Protein AF-A0A2E9Z7P7-F1 (afdb_monomer_lite)

Sequence (186 aa):
MNCFELPNISFCLIDYRQIVLKAEKQIIEDLHQYDLLHSLNMRKMDTKKALYHHIIHEICESVMNVNTNNKIIIYNNFSNIAMDLFKYSSRVQVINFINTLTRNVKSILPVKIYDNDEDYDIFVDRCKGSTAELRTRSNLINEFLKKQQSKRFDFENAKKFATKFELTYLSEQYFNNIKVKNLVFL

Radius of gyration: 16.9 Å; chains: 1; bounding box: 42×32×45 Å

Foldseek 3Di:
DAFDQQPPAQETEDELLVLLQVLQVQLCVVCVVVVCQQVPDCVDLLSVLSSLQSSLVSVLCVLLVDPGLGAYEYEDDDPDRDGPSCVRDPPVVVVVSVVVSVVLCLQQALHHYDYDHDHPVRLSVQSVPDPVSSVVSSVSVVVSVVVCVPRDHDNVSNVVVCVSSVNVVPDPVSRVSSNVSNPSDD

Structure (mmCIF, N/CA/C/O backbone):
data_AF-A0A2E9Z7P7-F1
#
_entry.id   AF-A0A2E9Z7P7-F1
#
loop_
_atom_site.group_PDB
_atom_site.id
_atom_site.type_symbol
_atom_site.label_atom_id
_atom_site.label_alt_id
_atom_site.label_comp_id
_atom_site.label_asym_id
_atom_site.label_entity_id
_atom_site.label_seq_id
_atom_site.pdbx_PDB_ins_code
_atom_site.Cartn_x
_atom_site.Cartn_y
_atom_site.Cartn_z
_atom_site.occupancy
_atom_site.B_iso_or_equiv
_atom_site.auth_seq_id
_atom_site.auth_comp_id
_atom_site.auth_asym_id
_atom_site.auth_atom_id
_atom_site.pdbx_PDB_model_num
ATOM 1 N N . MET A 1 1 ? -10.193 -9.790 0.275 1.00 67.69 1 MET A N 1
ATOM 2 C CA . MET A 1 1 ? -9.249 -9.232 1.267 1.00 67.69 1 MET A CA 1
ATOM 3 C C . MET A 1 1 ? -9.990 -9.149 2.589 1.00 67.69 1 MET A C 1
ATOM 5 O O . MET A 1 1 ? -11.118 -8.672 2.576 1.00 67.69 1 MET A O 1
ATOM 9 N N . ASN A 1 2 ? -9.413 -9.640 3.686 1.00 77.50 2 ASN A N 1
ATOM 10 C CA . ASN A 1 2 ? -10.036 -9.514 5.006 1.00 77.50 2 ASN A CA 1
ATOM 11 C C . ASN A 1 2 ? -9.662 -8.156 5.608 1.00 77.50 2 ASN A C 1
ATOM 13 O O . ASN A 1 2 ? -8.532 -7.703 5.437 1.00 77.50 2 ASN A O 1
ATOM 17 N N . CYS A 1 3 ? -10.597 -7.517 6.306 1.00 88.19 3 CYS A N 1
ATOM 18 C CA . CYS A 1 3 ? -10.303 -6.356 7.134 1.00 88.19 3 CYS A CA 1
ATOM 19 C C . CYS A 1 3 ? -10.839 -6.564 8.544 1.00 88.19 3 CYS A C 1
ATOM 21 O O . CYS A 1 3 ? -11.782 -7.326 8.759 1.00 88.19 3 CYS A O 1
ATOM 23 N N . PHE A 1 4 ? -10.223 -5.887 9.504 1.00 91.00 4 PHE A N 1
ATOM 24 C CA . PHE A 1 4 ? -10.720 -5.844 10.868 1.00 91.00 4 PHE A CA 1
ATOM 25 C C . PHE A 1 4 ? -11.699 -4.681 11.004 1.00 91.00 4 PHE A C 1
ATOM 27 O O . PHE A 1 4 ? -11.307 -3.519 10.874 1.00 91.00 4 PHE A O 1
ATOM 34 N N . GLU A 1 5 ? -12.970 -4.990 11.248 1.00 89.00 5 GLU A N 1
ATOM 35 C CA . GLU A 1 5 ? -13.969 -3.973 11.560 1.00 89.00 5 GLU A CA 1
ATOM 36 C C . GLU A 1 5 ? -13.828 -3.545 13.018 1.00 89.00 5 GLU A C 1
ATOM 38 O O . GLU A 1 5 ? -13.855 -4.384 13.921 1.00 89.00 5 GLU A O 1
ATOM 43 N N . LEU A 1 6 ? -13.669 -2.242 13.259 1.00 81.38 6 LEU A N 1
ATOM 44 C CA . LEU A 1 6 ? -13.647 -1.732 14.625 1.00 81.38 6 LEU A CA 1
ATOM 45 C C . LEU A 1 6 ? -15.087 -1.658 15.140 1.00 81.38 6 LEU A C 1
ATOM 47 O O . LEU A 1 6 ? -15.910 -0.949 14.555 1.00 81.38 6 LEU A O 1
ATOM 51 N N . PRO A 1 7 ? -15.419 -2.345 16.245 1.00 67.94 7 PRO A N 1
ATOM 52 C CA . PRO A 1 7 ? -16.763 -2.281 16.798 1.00 67.94 7 PRO A CA 1
ATOM 53 C C . PRO A 1 7 ? -17.132 -0.843 17.188 1.00 67.94 7 PRO A C 1
ATOM 55 O O . PRO A 1 7 ? -16.317 -0.114 17.754 1.00 67.94 7 PRO A O 1
ATOM 58 N N . ASN A 1 8 ? -18.380 -0.446 16.919 1.00 65.31 8 ASN A N 1
ATOM 59 C CA . ASN A 1 8 ? -18.981 0.852 17.280 1.00 65.31 8 ASN A CA 1
ATOM 60 C C . ASN A 1 8 ? -18.392 2.096 16.602 1.00 65.31 8 ASN A C 1
ATOM 62 O O . ASN A 1 8 ? -18.831 3.212 16.881 1.00 65.31 8 ASN A O 1
ATOM 66 N N . ILE A 1 9 ? -17.393 1.934 15.737 1.00 67.81 9 ILE A N 1
ATOM 67 C CA . ILE A 1 9 ? -16.697 3.039 15.089 1.00 67.81 9 ILE A CA 1
ATOM 68 C C . ILE A 1 9 ? -16.469 2.577 13.663 1.00 67.81 9 ILE A C 1
ATOM 70 O O . ILE A 1 9 ? -15.615 1.732 13.448 1.00 67.81 9 ILE A O 1
ATOM 74 N N . SER A 1 10 ? -17.292 3.073 12.733 1.00 83.50 10 SER A N 1
ATOM 75 C CA . SER A 1 10 ? -17.472 2.605 11.349 1.00 83.50 10 SER A CA 1
ATOM 76 C C . SER A 1 10 ? -16.193 2.628 10.496 1.00 83.50 10 SER A C 1
ATOM 78 O O . SER A 1 10 ? -16.108 3.358 9.507 1.00 83.50 10 SER A O 1
ATOM 80 N N . PHE A 1 11 ? -15.190 1.835 10.876 1.00 89.00 11 PHE A N 1
ATOM 81 C CA . PHE A 1 11 ? -13.870 1.690 10.275 1.00 89.00 11 PHE A CA 1
ATOM 82 C C . PHE A 1 11 ? -13.593 0.222 9.954 1.00 89.00 11 PHE A C 1
ATOM 84 O O . PHE A 1 11 ? -13.916 -0.674 10.729 1.00 89.00 11 PHE A O 1
ATOM 91 N N . CYS A 1 12 ? -12.926 0.001 8.830 1.00 92.19 12 CYS A N 1
ATOM 92 C CA . CYS A 1 12 ? -12.427 -1.290 8.375 1.00 92.19 12 CYS A CA 1
ATOM 93 C C . CYS A 1 12 ? -10.921 -1.143 8.131 1.00 92.19 12 CYS A C 1
ATOM 95 O O . CYS A 1 12 ? -10.498 -0.379 7.257 1.00 92.19 12 CYS A O 1
ATOM 97 N N . LEU A 1 13 ? -10.107 -1.827 8.942 1.00 94.38 13 LEU A N 1
ATOM 98 C CA . LEU A 1 13 ? -8.648 -1.779 8.857 1.00 94.38 13 LEU A CA 1
ATOM 99 C C . LEU A 1 13 ? -8.101 -2.897 7.980 1.00 94.38 13 LEU A C 1
ATOM 101 O O . LEU A 1 13 ? -8.260 -4.076 8.303 1.00 94.38 13 LEU A O 1
ATOM 105 N N . ILE A 1 14 ? -7.380 -2.519 6.931 1.00 95.44 14 ILE A N 1
ATOM 106 C CA . ILE A 1 14 ? -6.640 -3.442 6.070 1.00 95.44 14 ILE A CA 1
ATOM 107 C C . ILE A 1 14 ? -5.164 -3.410 6.470 1.00 95.44 14 ILE A C 1
ATOM 109 O O . ILE A 1 14 ? -4.566 -2.336 6.516 1.00 95.44 14 ILE A O 1
ATOM 113 N N . ASP A 1 15 ? -4.571 -4.572 6.736 1.00 95.25 15 ASP A N 1
ATOM 114 C CA . ASP A 1 15 ? -3.136 -4.693 7.003 1.00 95.25 15 ASP A CA 1
ATOM 115 C C . ASP A 1 15 ? -2.326 -4.455 5.722 1.00 95.25 15 ASP A C 1
ATOM 117 O O . ASP A 1 15 ? -2.396 -5.228 4.761 1.00 95.25 15 ASP A O 1
ATOM 121 N N . TYR A 1 16 ? -1.529 -3.388 5.697 1.00 95.38 16 TYR A N 1
ATOM 122 C CA . TYR A 1 16 ? -0.737 -3.043 4.523 1.00 95.38 16 TYR A CA 1
ATOM 123 C C . TYR A 1 16 ? 0.381 -4.050 4.230 1.00 95.38 16 TYR A C 1
ATOM 125 O O . TYR A 1 16 ? 0.771 -4.204 3.071 1.00 95.38 16 TYR A O 1
ATOM 133 N N . ARG A 1 17 ? 0.860 -4.796 5.236 1.00 94.50 17 ARG A N 1
ATOM 134 C CA . ARG A 1 17 ? 1.860 -5.856 5.027 1.00 94.50 17 ARG A CA 1
ATOM 135 C C . ARG A 1 17 ? 1.321 -6.912 4.071 1.00 94.50 17 ARG A C 1
ATOM 137 O O . ARG A 1 17 ? 2.026 -7.313 3.154 1.00 94.50 17 ARG A O 1
ATOM 144 N N . GLN A 1 18 ? 0.054 -7.299 4.231 1.00 94.06 18 GLN A N 1
ATOM 145 C CA . GLN A 1 18 ? -0.601 -8.284 3.366 1.00 94.06 18 GLN A CA 1
ATOM 146 C C . GLN A 1 18 ? -0.699 -7.800 1.917 1.00 94.06 18 GLN A C 1
ATOM 148 O O . GLN A 1 18 ? -0.482 -8.579 0.992 1.00 94.06 18 GLN A O 1
ATOM 153 N N . ILE A 1 19 ? -0.966 -6.506 1.712 1.00 95.50 19 ILE A N 1
ATOM 154 C CA . ILE A 1 19 ? -0.989 -5.887 0.378 1.00 95.50 19 ILE A CA 1
ATOM 155 C C . ILE A 1 19 ? 0.393 -5.994 -0.277 1.00 95.50 19 ILE A C 1
ATOM 157 O O . ILE A 1 19 ? 0.513 -6.456 -1.411 1.00 95.50 19 ILE A O 1
ATOM 161 N N . VAL A 1 20 ? 1.445 -5.602 0.445 1.00 95.44 20 VAL A N 1
ATOM 162 C CA . VAL A 1 20 ? 2.818 -5.619 -0.077 1.00 95.44 20 VAL A CA 1
ATOM 163 C C . VAL A 1 20 ? 3.302 -7.043 -0.351 1.00 95.44 20 VAL A C 1
ATOM 165 O O . VAL A 1 20 ? 3.877 -7.284 -1.407 1.00 95.44 20 VAL A O 1
ATOM 168 N N . LEU A 1 21 ? 3.036 -7.996 0.546 1.00 94.88 21 LEU A N 1
ATOM 169 C CA . LEU A 1 21 ? 3.412 -9.405 0.365 1.00 94.88 21 LEU A CA 1
ATOM 170 C C . LEU A 1 21 ? 2.650 -10.073 -0.786 1.00 94.88 21 LEU A C 1
ATOM 172 O O . LEU A 1 21 ? 3.184 -10.955 -1.458 1.00 94.88 21 LEU A O 1
ATOM 176 N N . LYS A 1 22 ? 1.406 -9.656 -1.044 1.00 94.81 22 LYS A N 1
ATOM 177 C CA . LYS A 1 22 ? 0.650 -10.132 -2.204 1.00 94.81 22 LYS A CA 1
ATOM 178 C C . LYS A 1 22 ? 1.239 -9.594 -3.511 1.00 94.81 22 LYS A C 1
ATOM 180 O O . LYS A 1 22 ? 1.449 -10.377 -4.433 1.00 94.81 22 LYS A O 1
ATOM 185 N N . ALA A 1 23 ? 1.562 -8.300 -3.556 1.00 96.12 23 ALA A N 1
ATOM 186 C CA . ALA A 1 23 ? 2.215 -7.672 -4.705 1.00 96.12 23 ALA A CA 1
ATOM 187 C C . ALA A 1 23 ? 3.616 -8.250 -4.970 1.00 96.12 23 ALA A C 1
ATOM 189 O O . ALA A 1 23 ? 4.030 -8.389 -6.118 1.00 96.12 23 ALA A O 1
ATOM 190 N N . GLU A 1 24 ? 4.353 -8.596 -3.911 1.00 95.62 24 GLU A N 1
ATOM 191 C CA . GLU A 1 24 ? 5.737 -9.068 -3.986 1.00 95.62 24 GLU A CA 1
ATOM 192 C C . GLU A 1 24 ? 5.921 -10.269 -4.916 1.00 95.62 24 GLU A C 1
ATOM 194 O O . GLU A 1 24 ? 6.895 -10.305 -5.665 1.00 95.62 24 GLU A O 1
ATOM 199 N N . LYS A 1 25 ? 4.991 -11.228 -4.903 1.00 93.44 25 LYS A N 1
ATOM 200 C CA . LYS A 1 25 ? 5.096 -12.429 -5.744 1.00 93.44 25 LYS A CA 1
ATOM 201 C C . LYS A 1 25 ? 5.175 -12.066 -7.228 1.00 93.44 25 LYS A C 1
ATOM 203 O O . LYS A 1 25 ? 6.108 -12.476 -7.909 1.00 93.44 25 LYS A O 1
ATOM 208 N N . GLN A 1 26 ? 4.258 -11.212 -7.680 1.00 95.56 26 GLN A N 1
ATOM 209 C CA . GLN A 1 26 ? 4.205 -10.730 -9.063 1.00 95.56 26 GLN A CA 1
ATOM 210 C C . GLN A 1 26 ? 5.404 -9.834 -9.399 1.00 95.56 26 GLN A C 1
ATOM 212 O O . GLN A 1 26 ? 5.957 -9.912 -10.490 1.00 95.56 26 GLN A O 1
ATOM 217 N N . ILE A 1 27 ? 5.869 -9.027 -8.438 1.00 96.25 27 ILE A N 1
ATOM 218 C CA . ILE A 1 27 ? 7.085 -8.219 -8.604 1.00 96.25 27 ILE A CA 1
ATOM 219 C C . ILE A 1 27 ? 8.301 -9.108 -8.869 1.00 96.25 27 ILE A C 1
ATOM 221 O O . ILE A 1 27 ? 9.087 -8.811 -9.763 1.00 96.25 27 ILE A O 1
ATOM 225 N N . ILE A 1 28 ? 8.496 -10.165 -8.079 1.00 96.12 28 ILE A N 1
ATOM 226 C CA . ILE A 1 28 ? 9.649 -11.059 -8.232 1.00 96.12 28 ILE A CA 1
ATOM 227 C C . ILE A 1 28 ? 9.588 -11.778 -9.582 1.00 96.12 28 ILE A C 1
ATOM 229 O O . ILE A 1 28 ? 10.609 -11.843 -10.265 1.00 96.12 28 ILE A O 1
ATOM 233 N N . GLU A 1 29 ? 8.410 -12.263 -9.978 1.00 94.81 29 GLU A N 1
ATOM 234 C CA . GLU A 1 29 ? 8.183 -12.912 -11.275 1.00 94.81 29 GLU A CA 1
ATOM 235 C C . GLU A 1 29 ? 8.526 -11.979 -12.446 1.00 94.81 29 GLU A C 1
ATOM 237 O O . GLU A 1 29 ? 9.352 -12.339 -13.288 1.00 94.81 29 GLU A O 1
ATOM 242 N N . ASP A 1 30 ? 8.003 -10.751 -12.454 1.00 94.62 30 ASP A N 1
ATOM 243 C CA . ASP A 1 30 ? 8.286 -9.769 -13.506 1.00 94.62 30 ASP A CA 1
ATOM 244 C C . ASP A 1 30 ? 9.768 -9.387 -13.544 1.00 94.62 30 ASP A C 1
ATOM 246 O O . ASP A 1 30 ? 10.407 -9.383 -14.597 1.00 94.62 30 ASP A O 1
ATOM 250 N N . LEU A 1 31 ? 10.359 -9.078 -12.387 1.00 95.38 31 LEU A N 1
ATOM 251 C CA . LEU A 1 31 ? 11.773 -8.714 -12.324 1.00 95.38 31 LEU A CA 1
ATOM 252 C C . LEU A 1 31 ? 12.670 -9.865 -12.780 1.00 95.38 31 LEU A C 1
ATOM 254 O O . LEU A 1 31 ? 13.729 -9.608 -13.348 1.00 95.38 31 LEU A O 1
ATOM 258 N N . HIS A 1 32 ? 12.273 -11.114 -12.544 1.00 95.31 32 HIS A N 1
ATOM 259 C CA . HIS A 1 32 ? 12.977 -12.277 -13.067 1.00 95.31 32 HIS A CA 1
ATOM 260 C C . HIS A 1 32 ? 12.828 -12.376 -14.591 1.00 95.31 32 HIS A C 1
ATOM 262 O O . HIS A 1 32 ? 13.827 -12.517 -15.290 1.00 95.31 32 HIS A O 1
ATOM 268 N N . GLN A 1 33 ? 11.606 -12.242 -15.116 1.00 94.44 33 GLN A N 1
ATOM 269 C CA . GLN A 1 33 ? 11.319 -12.314 -16.552 1.00 94.44 33 GLN A CA 1
ATOM 270 C C . GLN A 1 33 ? 12.098 -11.273 -17.372 1.00 94.44 33 GLN A C 1
ATOM 272 O O . GLN A 1 33 ? 12.516 -11.563 -18.492 1.00 94.44 33 GLN A O 1
ATOM 277 N N . TYR A 1 34 ? 12.319 -10.080 -16.817 1.00 92.12 34 TYR A N 1
ATOM 278 C CA . TYR A 1 34 ? 13.060 -8.995 -17.469 1.00 92.12 34 TYR A CA 1
ATOM 279 C C . TYR A 1 34 ? 14.554 -8.930 -17.101 1.00 92.12 34 TYR A C 1
ATOM 281 O O . TYR A 1 34 ? 15.205 -7.930 -17.403 1.00 92.12 34 TYR A O 1
ATOM 289 N N . ASP A 1 35 ? 15.099 -9.957 -16.438 1.00 92.12 35 ASP A N 1
ATOM 290 C CA . ASP A 1 35 ? 16.505 -10.027 -16.001 1.00 92.12 35 ASP A CA 1
ATOM 291 C C . ASP A 1 35 ? 16.946 -8.832 -15.118 1.00 92.12 35 ASP A C 1
ATOM 293 O O . ASP A 1 35 ? 18.061 -8.310 -15.172 1.00 92.12 35 ASP A O 1
ATOM 297 N N . LEU A 1 36 ? 16.025 -8.351 -14.277 1.00 92.94 36 LEU A N 1
ATOM 298 C CA . LEU A 1 36 ? 16.226 -7.246 -13.331 1.00 92.94 36 LEU A CA 1
ATOM 299 C C . LEU A 1 36 ? 16.398 -7.719 -11.883 1.00 92.94 36 LEU A C 1
ATOM 301 O O . LEU A 1 36 ? 16.762 -6.915 -11.024 1.00 92.94 36 LEU A O 1
ATOM 305 N N . LEU A 1 37 ? 16.115 -8.991 -11.587 1.00 92.75 37 LEU A N 1
ATOM 306 C CA . LEU A 1 37 ? 16.097 -9.517 -10.221 1.00 92.75 37 LEU A CA 1
ATOM 307 C C . LEU A 1 37 ? 17.503 -9.764 -9.656 1.00 92.75 37 LEU A C 1
ATOM 309 O O . LEU A 1 37 ? 17.772 -9.436 -8.506 1.00 92.75 37 LEU A O 1
ATOM 313 N N . HIS A 1 38 ? 18.415 -10.334 -10.448 1.00 84.25 38 HIS A N 1
ATOM 314 C CA . HIS A 1 38 ? 19.773 -10.660 -9.983 1.00 84.25 38 HIS A CA 1
ATOM 315 C C . HIS A 1 38 ? 20.650 -9.413 -9.807 1.00 84.25 38 HIS A C 1
ATOM 317 O O . HIS A 1 38 ? 21.575 -9.401 -8.999 1.00 84.25 38 HIS A O 1
ATOM 323 N N . SER A 1 39 ? 20.320 -8.337 -10.522 1.00 82.00 39 SER A N 1
ATOM 324 C CA . SER A 1 39 ? 20.946 -7.019 -10.411 1.00 82.00 39 SER A CA 1
ATOM 325 C C . SER A 1 39 ? 19.989 -5.992 -9.794 1.00 82.00 39 SER A C 1
ATOM 327 O O . SER A 1 39 ? 19.967 -4.827 -10.206 1.00 82.00 39 SER A O 1
ATOM 329 N N . LEU A 1 40 ? 19.176 -6.423 -8.815 1.00 90.12 40 LEU A N 1
ATOM 330 C CA . LEU A 1 40 ? 18.067 -5.636 -8.278 1.00 90.12 40 LEU A CA 1
ATOM 331 C C . LEU A 1 40 ? 18.515 -4.248 -7.816 1.00 90.12 40 LEU A C 1
ATOM 333 O O . LEU A 1 40 ? 19.086 -4.051 -6.743 1.00 90.12 40 LEU A O 1
ATOM 337 N N . ASN A 1 41 ? 18.173 -3.252 -8.626 1.00 90.38 41 ASN A N 1
ATOM 338 C CA . ASN A 1 41 ? 18.452 -1.857 -8.353 1.00 90.38 41 ASN A CA 1
ATOM 339 C C . ASN A 1 41 ? 17.144 -1.074 -8.315 1.00 90.38 41 ASN A C 1
ATOM 341 O O . ASN A 1 41 ? 16.639 -0.609 -9.334 1.00 90.38 41 ASN A O 1
ATOM 345 N N . MET A 1 42 ? 16.642 -0.826 -7.108 1.00 89.75 42 MET A N 1
ATOM 346 C CA . MET A 1 42 ? 15.403 -0.071 -6.880 1.00 89.75 42 MET A CA 1
ATOM 347 C C . MET A 1 42 ? 15.459 1.396 -7.340 1.00 89.75 42 MET A C 1
ATOM 349 O O . MET A 1 42 ? 14.454 2.108 -7.295 1.00 89.75 42 MET A O 1
ATOM 353 N N . ARG A 1 43 ? 16.625 1.895 -7.774 1.00 89.06 43 ARG A N 1
ATOM 354 C CA . ARG A 1 43 ? 16.750 3.219 -8.396 1.00 89.06 43 ARG A CA 1
ATOM 355 C C . ARG A 1 43 ? 16.454 3.186 -9.895 1.00 89.06 43 ARG A C 1
ATOM 357 O O . ARG A 1 43 ? 16.021 4.224 -10.403 1.00 89.06 43 ARG A O 1
ATOM 364 N N . LYS A 1 44 ? 16.652 2.040 -10.564 1.00 93.25 44 LYS A N 1
ATOM 365 C CA . LYS A 1 44 ? 16.408 1.844 -12.001 1.00 93.25 44 LYS A CA 1
ATOM 366 C C . LYS A 1 44 ? 14.928 2.055 -12.313 1.00 93.25 44 LYS A C 1
ATOM 368 O O . LYS A 1 44 ? 14.064 1.604 -11.564 1.00 93.25 44 LYS A O 1
ATOM 373 N N . MET A 1 45 ? 14.641 2.772 -13.401 1.00 92.88 45 MET A N 1
ATOM 374 C CA . MET A 1 45 ? 13.268 3.152 -13.747 1.00 92.88 45 MET A CA 1
ATOM 375 C C . MET A 1 45 ? 12.372 1.928 -13.953 1.00 92.88 45 MET A C 1
ATOM 377 O O . MET A 1 45 ? 11.285 1.897 -13.393 1.00 92.88 45 MET A O 1
ATOM 381 N N . ASP A 1 46 ? 12.845 0.910 -14.668 1.00 92.62 46 ASP A N 1
ATOM 382 C CA . ASP A 1 46 ? 12.047 -0.290 -14.963 1.00 92.62 46 ASP A CA 1
ATOM 383 C C . ASP A 1 46 ? 11.685 -1.057 -13.688 1.00 92.62 46 ASP A C 1
ATOM 385 O O . ASP A 1 46 ? 10.529 -1.409 -13.470 1.00 92.62 46 ASP A O 1
ATOM 389 N N . THR A 1 47 ? 12.643 -1.197 -12.766 1.00 94.12 47 THR A N 1
ATOM 390 C CA . THR A 1 47 ? 12.396 -1.777 -11.441 1.00 94.12 47 THR A CA 1
ATOM 391 C C . THR A 1 47 ? 11.364 -0.965 -10.662 1.00 94.12 47 THR A C 1
ATOM 393 O O . THR A 1 47 ? 10.459 -1.533 -10.053 1.00 94.12 47 THR A O 1
ATOM 396 N N . LYS A 1 48 ? 11.454 0.373 -10.697 1.00 94.12 48 LYS A N 1
ATOM 397 C CA . LYS A 1 48 ? 10.448 1.237 -10.067 1.00 94.12 48 LYS A CA 1
ATOM 398 C C . LYS A 1 48 ? 9.076 1.043 -10.692 1.00 94.12 48 LYS A C 1
ATOM 400 O O . LYS A 1 48 ? 8.116 0.964 -9.940 1.00 94.12 48 LYS A O 1
ATOM 405 N N . LYS A 1 49 ? 8.975 0.986 -12.022 1.00 93.75 49 LYS A N 1
ATOM 406 C CA . LYS A 1 49 ? 7.707 0.777 -12.729 1.00 93.75 49 LYS A CA 1
ATOM 407 C C . LYS A 1 49 ? 7.044 -0.519 -12.275 1.00 93.75 49 LYS A C 1
ATOM 409 O O . LYS A 1 49 ? 5.904 -0.451 -11.839 1.00 93.75 49 LYS A O 1
ATOM 414 N N . ALA A 1 50 ? 7.773 -1.637 -12.255 1.00 94.12 50 ALA A N 1
ATOM 415 C CA . ALA A 1 50 ? 7.252 -2.919 -11.770 1.00 94.12 50 ALA A CA 1
ATOM 416 C C . ALA A 1 50 ? 6.767 -2.832 -10.309 1.00 94.12 50 ALA A C 1
ATOM 418 O O . ALA A 1 50 ? 5.635 -3.193 -9.994 1.00 94.12 50 ALA A O 1
ATOM 419 N N . LEU A 1 51 ? 7.589 -2.265 -9.420 1.00 94.75 51 LEU A N 1
ATOM 420 C CA . LEU A 1 51 ? 7.238 -2.092 -8.007 1.00 94.75 51 LEU A CA 1
ATOM 421 C C . LEU A 1 51 ? 6.003 -1.193 -7.807 1.00 94.75 51 LEU A C 1
ATOM 423 O O . LEU A 1 51 ? 5.107 -1.533 -7.036 1.00 94.75 51 LEU A O 1
ATOM 427 N N . TYR A 1 52 ? 5.951 -0.041 -8.484 1.00 95.12 52 TYR A N 1
ATOM 428 C CA . TYR A 1 52 ? 4.807 0.869 -8.421 1.00 95.12 52 TYR A CA 1
ATOM 429 C C . TYR A 1 52 ? 3.556 0.227 -9.002 1.00 95.12 52 TYR A C 1
ATOM 431 O O . TYR A 1 52 ? 2.503 0.352 -8.388 1.00 95.12 52 TYR A O 1
ATOM 439 N N . HIS A 1 53 ? 3.671 -0.462 -10.138 1.00 94.69 53 HIS A N 1
ATOM 440 C CA . HIS A 1 53 ? 2.559 -1.125 -10.804 1.00 94.69 53 HIS A CA 1
ATOM 441 C C . HIS A 1 53 ? 1.843 -2.074 -9.853 1.00 94.69 53 HIS A C 1
ATOM 443 O O . HIS A 1 53 ? 0.673 -1.844 -9.547 1.00 94.69 53 HIS A O 1
ATOM 449 N N . HIS A 1 54 ? 2.562 -3.068 -9.333 1.00 95.12 54 HIS A N 1
ATOM 450 C CA . HIS A 1 54 ? 1.977 -4.138 -8.529 1.00 95.12 54 HIS A CA 1
ATOM 451 C C . HIS A 1 54 ? 1.497 -3.660 -7.165 1.00 95.12 54 HIS A C 1
ATOM 453 O O . HIS A 1 54 ? 0.392 -4.000 -6.753 1.00 95.12 54 HIS A O 1
ATOM 459 N N . ILE A 1 55 ? 2.270 -2.819 -6.467 1.00 95.62 55 ILE A N 1
ATOM 460 C CA . ILE A 1 55 ? 1.858 -2.350 -5.135 1.00 95.62 55 ILE A CA 1
ATOM 461 C C . ILE A 1 55 ? 0.657 -1.407 -5.237 1.00 95.62 55 ILE A C 1
ATOM 463 O O . ILE A 1 55 ? -0.283 -1.542 -4.459 1.00 95.62 55 ILE A O 1
ATOM 467 N N . ILE A 1 56 ? 0.645 -0.461 -6.184 1.00 94.75 56 ILE A N 1
ATOM 468 C CA . ILE A 1 56 ? -0.504 0.443 -6.356 1.00 94.75 56 ILE A CA 1
ATOM 469 C C . ILE A 1 56 ? -1.741 -0.342 -6.783 1.00 94.75 56 ILE A C 1
ATOM 471 O O . ILE A 1 56 ? -2.823 -0.087 -6.252 1.00 94.75 56 ILE A O 1
ATOM 475 N N . HIS A 1 57 ? -1.578 -1.306 -7.689 1.00 93.62 57 HIS A N 1
ATOM 476 C CA . HIS A 1 57 ? -2.665 -2.159 -8.143 1.00 93.62 57 HIS A CA 1
ATOM 477 C C . HIS A 1 57 ? -3.263 -2.928 -6.963 1.00 93.62 57 HIS A C 1
ATOM 479 O O . HIS A 1 57 ? -4.457 -2.817 -6.697 1.00 93.62 57 HIS A O 1
ATOM 485 N N . GLU A 1 58 ? -2.429 -3.599 -6.167 1.00 95.06 58 GLU A N 1
ATOM 486 C CA . GLU A 1 58 ? -2.884 -4.346 -4.995 1.00 95.06 58 GLU A CA 1
ATOM 487 C C . GLU A 1 58 ? -3.501 -3.452 -3.915 1.00 95.06 58 GLU A C 1
ATOM 489 O O . GLU A 1 58 ? -4.470 -3.860 -3.277 1.00 95.06 58 GLU A O 1
ATOM 494 N N . ILE A 1 59 ? -3.027 -2.216 -3.726 1.00 94.00 59 ILE A N 1
ATOM 495 C CA . ILE A 1 59 ? -3.695 -1.238 -2.850 1.00 94.00 59 ILE A CA 1
ATOM 496 C C . ILE A 1 59 ? -5.118 -0.964 -3.343 1.00 94.00 59 ILE A C 1
ATOM 498 O O . ILE A 1 59 ? -6.066 -1.018 -2.555 1.00 94.00 59 ILE A O 1
ATOM 502 N N . CYS A 1 60 ? -5.273 -0.661 -4.631 1.00 91.69 60 CYS A N 1
ATOM 503 C CA . CYS A 1 60 ? -6.564 -0.307 -5.208 1.00 91.69 60 CYS A CA 1
ATOM 504 C C . CYS A 1 60 ? -7.532 -1.491 -5.171 1.00 91.69 60 CYS A C 1
ATOM 506 O O . CYS A 1 60 ? -8.647 -1.351 -4.668 1.00 91.69 60 CYS A O 1
ATOM 508 N N . GLU A 1 61 ? -7.080 -2.668 -5.598 1.00 92.06 61 GLU A N 1
ATOM 509 C CA . GLU A 1 61 ? -7.860 -3.901 -5.555 1.00 92.06 61 GLU A CA 1
ATOM 510 C C . GLU A 1 61 ? -8.243 -4.281 -4.125 1.00 92.06 61 GLU A C 1
ATOM 512 O O . GLU A 1 61 ? -9.369 -4.708 -3.877 1.00 92.06 61 GLU A O 1
ATOM 517 N N . SER A 1 62 ? -7.356 -4.083 -3.149 1.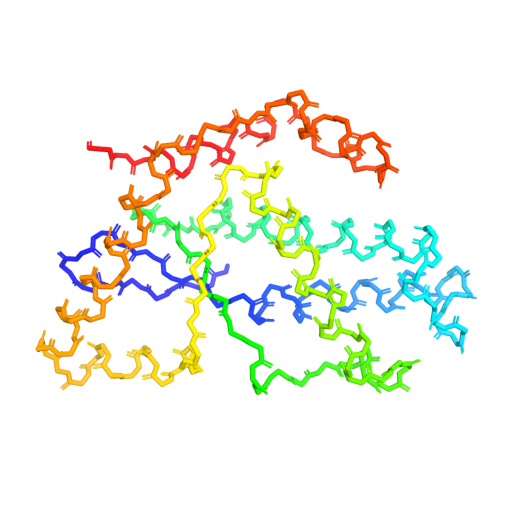00 92.94 62 SER A N 1
ATOM 518 C CA . SER A 1 62 ? -7.669 -4.361 -1.744 1.00 92.94 62 SER A CA 1
ATOM 519 C C . SER A 1 62 ? -8.778 -3.464 -1.205 1.00 92.94 62 SER A C 1
ATOM 521 O O . SER A 1 62 ? -9.634 -3.944 -0.465 1.00 92.94 62 SER A O 1
ATOM 523 N N . VAL A 1 63 ? -8.790 -2.184 -1.588 1.00 91.19 63 VAL A N 1
ATOM 524 C CA . VAL A 1 63 ? -9.840 -1.226 -1.206 1.00 91.19 63 VAL A CA 1
ATOM 525 C C . VAL A 1 63 ? -11.155 -1.535 -1.924 1.00 91.19 63 VAL A C 1
ATOM 527 O O . VAL A 1 63 ? -12.215 -1.556 -1.298 1.00 91.19 63 VAL A O 1
ATOM 530 N N . MET A 1 64 ? -11.102 -1.795 -3.230 1.00 89.06 64 MET A N 1
ATOM 531 C CA . MET A 1 64 ? -12.288 -2.047 -4.051 1.00 89.06 64 MET A CA 1
ATOM 532 C C . MET A 1 64 ? -12.994 -3.349 -3.665 1.00 89.06 64 MET A C 1
ATOM 534 O O . MET A 1 64 ? -14.220 -3.369 -3.546 1.00 89.06 64 MET A O 1
ATOM 538 N N . ASN A 1 65 ? -12.224 -4.407 -3.399 1.00 90.50 65 ASN A N 1
ATOM 539 C CA . ASN A 1 65 ? -12.742 -5.748 -3.123 1.00 90.50 65 ASN A CA 1
ATOM 540 C C . ASN A 1 65 ? -13.074 -5.996 -1.644 1.00 90.50 65 ASN A C 1
ATOM 542 O O . ASN A 1 65 ? -13.456 -7.111 -1.279 1.00 90.50 65 ASN A O 1
ATOM 546 N N . VAL A 1 66 ? -12.919 -5.000 -0.765 1.00 90.06 66 VAL A N 1
ATOM 547 C CA . VAL A 1 66 ? -13.368 -5.128 0.624 1.00 90.06 66 VAL A CA 1
ATOM 548 C C . VAL A 1 66 ? -14.893 -4.953 0.679 1.00 90.06 66 VAL A C 1
ATOM 550 O O . VAL A 1 66 ? -15.456 -3.950 0.220 1.00 90.06 66 VAL A O 1
ATOM 553 N N . ASN A 1 67 ? -15.587 -5.953 1.223 1.00 87.44 67 ASN A N 1
ATOM 554 C CA . ASN A 1 67 ? -17.039 -5.924 1.372 1.00 87.44 67 ASN A CA 1
ATOM 555 C C . ASN A 1 67 ? -17.413 -5.310 2.725 1.00 87.44 67 ASN A C 1
ATOM 557 O O . ASN A 1 67 ? -17.615 -6.021 3.703 1.00 87.44 67 ASN A O 1
ATOM 561 N N . THR A 1 68 ? -17.449 -3.983 2.783 1.00 86.75 68 THR A N 1
ATOM 562 C CA . THR A 1 68 ? -17.854 -3.235 3.973 1.00 86.75 68 THR A CA 1
ATOM 563 C C . THR A 1 68 ? -18.553 -1.940 3.568 1.00 86.75 68 THR A C 1
ATOM 565 O O . THR A 1 68 ? -18.311 -1.407 2.478 1.00 86.75 68 THR A O 1
ATOM 568 N N . ASN A 1 69 ? -19.375 -1.427 4.481 1.00 83.62 69 ASN A N 1
ATOM 569 C CA . ASN A 1 69 ? -19.945 -0.079 4.424 1.00 83.62 69 ASN A CA 1
ATOM 570 C C . ASN A 1 69 ? -19.176 0.910 5.319 1.00 83.62 69 ASN A C 1
ATOM 572 O O . ASN A 1 69 ? -19.511 2.091 5.371 1.00 83.62 69 ASN A O 1
ATOM 576 N N . ASN A 1 70 ? -18.163 0.426 6.041 1.00 87.69 70 ASN A N 1
ATOM 577 C CA . ASN A 1 70 ? -17.321 1.218 6.925 1.00 87.69 70 ASN A CA 1
ATOM 578 C C . ASN A 1 70 ? -16.230 1.972 6.150 1.00 87.69 70 ASN A C 1
ATOM 580 O O . ASN A 1 70 ? -15.821 1.574 5.059 1.00 87.69 70 ASN A O 1
ATOM 584 N N . LYS A 1 71 ? -15.688 3.040 6.744 1.00 87.69 71 LYS A N 1
ATOM 585 C CA . LYS A 1 71 ? -14.550 3.769 6.170 1.00 87.69 71 LYS A CA 1
ATOM 586 C C . LYS A 1 71 ? -13.322 2.870 6.150 1.00 87.69 71 LYS A C 1
ATOM 588 O O . LYS A 1 71 ? -12.904 2.345 7.182 1.00 87.69 71 LYS A O 1
ATOM 593 N N . ILE A 1 72 ? -12.729 2.727 4.975 1.00 92.31 72 ILE A N 1
ATOM 594 C CA . ILE A 1 72 ? -11.576 1.857 4.768 1.00 92.31 72 ILE A CA 1
ATOM 595 C C . ILE A 1 72 ? -10.305 2.618 5.127 1.00 92.31 72 ILE A C 1
ATOM 597 O O . ILE A 1 72 ? -10.078 3.745 4.677 1.00 92.31 72 ILE A O 1
ATOM 601 N N . ILE A 1 73 ? -9.467 1.996 5.949 1.00 93.44 73 ILE A N 1
ATOM 602 C CA . ILE A 1 73 ? -8.197 2.557 6.393 1.00 93.44 73 ILE A CA 1
ATOM 603 C C . ILE A 1 73 ? -7.132 1.483 6.232 1.00 93.44 73 ILE A C 1
ATOM 605 O O . ILE A 1 73 ? -7.237 0.382 6.764 1.00 93.44 73 ILE A O 1
ATOM 609 N N . ILE A 1 74 ? -6.086 1.814 5.491 1.00 95.56 74 ILE A N 1
ATOM 610 C CA . ILE A 1 74 ? -4.925 0.951 5.317 1.00 95.56 74 ILE A CA 1
ATOM 611 C C . ILE A 1 74 ? -3.983 1.225 6.489 1.00 95.56 74 ILE A C 1
ATOM 613 O O . ILE A 1 74 ? -3.489 2.342 6.644 1.00 95.56 74 ILE A O 1
ATOM 617 N N . TYR A 1 75 ? -3.764 0.222 7.328 1.00 96.12 75 TYR A N 1
ATOM 618 C CA . TYR A 1 75 ? -2.889 0.296 8.489 1.00 96.12 75 TYR A CA 1
ATOM 619 C C . TYR A 1 75 ? -1.455 -0.018 8.066 1.00 96.12 75 TYR A C 1
ATOM 621 O O . TYR A 1 75 ? -1.158 -1.132 7.635 1.00 96.12 75 TYR A O 1
ATOM 629 N N . ASN A 1 76 ? -0.571 0.971 8.164 1.00 95.69 76 ASN A N 1
ATOM 630 C CA . ASN A 1 76 ? 0.814 0.869 7.735 1.00 95.69 76 ASN A CA 1
ATOM 631 C C . ASN A 1 76 ? 1.760 0.698 8.928 1.00 95.69 76 ASN A C 1
ATOM 633 O O . ASN A 1 76 ? 2.001 1.647 9.675 1.00 95.69 76 ASN A O 1
ATOM 637 N N . ASN A 1 77 ? 2.347 -0.493 9.017 1.00 91.88 77 ASN A N 1
ATOM 638 C CA . ASN A 1 77 ? 3.492 -0.804 9.857 1.00 91.88 77 ASN A CA 1
ATOM 639 C C . ASN A 1 77 ? 4.355 -1.873 9.162 1.00 91.88 77 ASN A C 1
ATOM 641 O O . ASN A 1 77 ? 3.828 -2.876 8.682 1.00 91.88 77 ASN A O 1
ATOM 645 N N . PHE A 1 78 ? 5.674 -1.668 9.104 1.00 84.44 78 PHE A N 1
ATOM 646 C CA . PHE A 1 78 ? 6.618 -2.596 8.460 1.00 84.44 78 PHE A CA 1
ATOM 647 C C . PHE A 1 78 ? 7.655 -3.190 9.420 1.00 84.44 78 PHE A C 1
ATOM 649 O O . PHE A 1 78 ? 8.600 -3.835 8.961 1.00 84.44 78 PHE A O 1
ATOM 656 N N . SER A 1 79 ? 7.507 -2.991 10.733 1.00 80.81 79 SER A N 1
ATOM 657 C CA . SER A 1 79 ? 8.504 -3.374 11.740 1.00 80.81 79 SER A CA 1
ATOM 658 C C . SER A 1 79 ? 8.922 -4.838 11.585 1.00 80.81 79 SER A C 1
ATOM 660 O O . SER A 1 79 ? 10.110 -5.143 11.444 1.00 80.81 79 SER A O 1
ATOM 662 N N . ASN A 1 80 ? 7.927 -5.720 11.458 1.00 82.44 80 ASN A N 1
ATOM 663 C CA . ASN A 1 80 ? 8.104 -7.170 11.431 1.00 8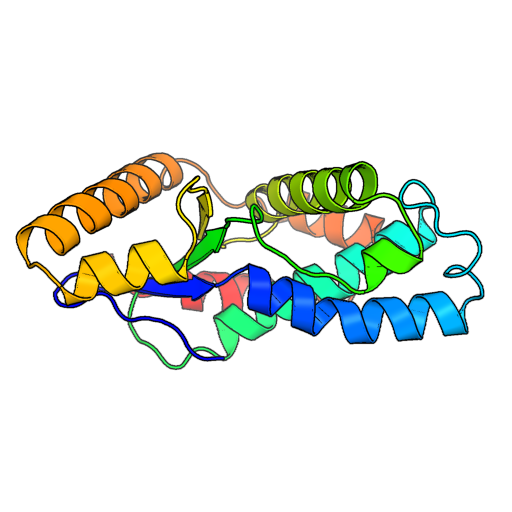2.44 80 ASN A CA 1
ATOM 664 C C . ASN A 1 80 ? 7.755 -7.827 10.086 1.00 82.44 80 ASN A C 1
ATOM 666 O O . ASN A 1 80 ? 7.451 -9.016 10.034 1.00 82.44 80 ASN A O 1
ATOM 670 N N . ILE A 1 81 ? 7.809 -7.085 8.972 1.00 89.81 81 ILE A N 1
ATOM 671 C CA . ILE A 1 81 ? 7.560 -7.691 7.656 1.00 89.81 81 ILE A CA 1
ATOM 672 C C . ILE A 1 81 ? 8.716 -8.626 7.252 1.00 89.81 81 ILE A C 1
ATOM 674 O O . ILE A 1 81 ? 9.898 -8.285 7.416 1.00 89.81 81 ILE A O 1
ATOM 678 N N . ALA A 1 82 ? 8.371 -9.797 6.713 1.00 91.75 82 ALA A N 1
ATOM 679 C CA . ALA A 1 82 ? 9.289 -10.780 6.144 1.00 91.75 82 ALA A CA 1
ATOM 680 C C . ALA A 1 82 ? 9.011 -10.901 4.641 1.00 91.75 82 ALA A C 1
ATOM 682 O O . ALA A 1 82 ? 7.984 -11.443 4.251 1.00 91.75 82 ALA A O 1
ATOM 683 N N . MET A 1 83 ? 9.906 -10.342 3.826 1.00 93.94 83 MET A N 1
ATOM 684 C CA . MET A 1 83 ? 9.763 -10.220 2.375 1.00 93.94 83 MET A CA 1
ATOM 685 C C . MET A 1 83 ? 10.828 -11.050 1.663 1.00 93.94 83 MET A C 1
ATOM 687 O O . MET A 1 83 ? 11.995 -11.045 2.071 1.00 93.94 83 MET A O 1
ATOM 691 N N . ASP A 1 84 ? 10.457 -11.707 0.572 1.00 94.75 84 ASP A N 1
ATOM 692 C CA . ASP A 1 84 ? 11.389 -12.445 -0.284 1.00 94.75 84 ASP A CA 1
ATOM 693 C C . ASP A 1 84 ? 12.348 -11.524 -1.054 1.00 94.75 84 ASP A C 1
ATOM 695 O O . ASP A 1 84 ? 13.491 -11.903 -1.312 1.00 94.75 84 ASP A O 1
ATOM 699 N N . LEU A 1 85 ? 11.963 -10.276 -1.328 1.00 93.62 85 LEU A N 1
ATOM 700 C CA . LEU A 1 85 ? 12.816 -9.239 -1.913 1.00 93.62 85 LEU A CA 1
ATOM 701 C C . LEU A 1 85 ? 14.074 -8.972 -1.076 1.00 93.62 85 LEU A C 1
ATOM 703 O O . LEU A 1 85 ? 15.085 -8.528 -1.623 1.00 93.62 85 LEU A O 1
ATOM 707 N N . PHE A 1 86 ? 14.059 -9.289 0.225 1.00 94.12 86 PHE A N 1
ATOM 708 C CA . PHE A 1 86 ? 15.248 -9.202 1.079 1.00 94.12 86 PHE A CA 1
ATOM 709 C C . PHE A 1 86 ? 16.356 -10.192 0.689 1.00 94.12 86 PHE A C 1
ATOM 711 O O . PHE A 1 86 ? 17.500 -10.009 1.098 1.00 94.12 86 PHE A O 1
ATOM 718 N N . LYS A 1 87 ? 16.048 -11.221 -0.112 1.00 93.94 87 LYS A N 1
ATOM 719 C CA . LYS A 1 87 ? 17.041 -12.154 -0.670 1.00 93.94 87 LYS A CA 1
ATOM 720 C C . LYS A 1 87 ? 17.859 -11.526 -1.804 1.00 93.94 87 LYS A C 1
ATOM 722 O O . LYS A 1 87 ? 18.964 -11.983 -2.071 1.00 93.94 87 LYS A O 1
ATOM 727 N N . TYR A 1 88 ? 17.329 -10.486 -2.453 1.00 93.62 88 TYR A N 1
ATOM 728 C CA . TYR A 1 88 ? 17.907 -9.876 -3.659 1.00 93.62 88 TYR A CA 1
ATOM 729 C C . TYR A 1 88 ? 18.392 -8.436 -3.441 1.00 93.62 88 TYR A C 1
ATOM 731 O O . TYR A 1 88 ? 19.155 -7.902 -4.240 1.00 93.62 88 TYR A O 1
ATOM 739 N N . SER A 1 89 ? 17.956 -7.781 -2.365 1.00 93.00 89 SER A N 1
ATOM 740 C CA . SER A 1 89 ? 18.374 -6.430 -1.989 1.00 93.00 89 SER A CA 1
ATOM 741 C C . SER A 1 89 ? 18.372 -6.282 -0.470 1.00 93.00 89 SER A C 1
ATOM 743 O O . SER A 1 89 ? 17.709 -7.030 0.246 1.00 93.00 89 SER A O 1
ATOM 745 N N . SER A 1 90 ? 19.123 -5.313 0.058 1.00 92.62 90 SER A N 1
ATOM 746 C CA . SER A 1 90 ? 19.201 -5.133 1.506 1.00 92.62 90 SER A CA 1
ATOM 747 C C . SER A 1 90 ? 17.859 -4.684 2.087 1.00 92.62 90 SER A C 1
ATOM 749 O O . SER A 1 90 ? 17.147 -3.860 1.503 1.00 92.62 90 SER A O 1
ATOM 751 N N . ARG A 1 91 ? 17.537 -5.165 3.297 1.00 92.62 91 ARG A N 1
ATOM 752 C CA . ARG A 1 91 ? 16.308 -4.789 4.022 1.00 92.62 91 ARG A CA 1
ATOM 753 C C . ARG A 1 91 ? 16.120 -3.272 4.074 1.00 92.62 91 ARG A C 1
ATOM 755 O O . ARG A 1 91 ? 15.032 -2.777 3.809 1.00 92.62 91 ARG A O 1
ATOM 762 N N . VAL A 1 92 ? 17.191 -2.526 4.351 1.00 91.94 92 VAL A N 1
ATOM 763 C CA . VAL A 1 92 ? 17.159 -1.056 4.421 1.00 91.94 92 VAL A CA 1
ATOM 764 C C . VAL A 1 92 ? 16.739 -0.432 3.088 1.00 91.94 92 VAL A C 1
ATOM 766 O O . VAL A 1 92 ? 15.920 0.484 3.077 1.00 91.94 92 VAL A O 1
ATOM 769 N N . GLN A 1 93 ? 17.265 -0.914 1.958 1.00 91.94 93 GLN A N 1
ATOM 770 C CA . GLN A 1 93 ? 16.907 -0.387 0.637 1.00 91.94 93 GLN A CA 1
ATOM 771 C C . GLN A 1 93 ? 15.442 -0.664 0.298 1.00 91.94 93 GLN A C 1
ATOM 773 O O . GLN A 1 93 ? 14.733 0.258 -0.108 1.00 91.94 93 GLN A O 1
ATOM 778 N N . VAL A 1 94 ? 14.988 -1.896 0.531 1.00 93.38 94 VAL A N 1
ATOM 779 C CA . VAL A 1 94 ? 13.611 -2.333 0.267 1.00 93.38 94 VAL A CA 1
ATOM 780 C C . VAL A 1 94 ? 12.617 -1.531 1.109 1.00 93.38 94 VAL A C 1
ATOM 782 O O . VAL A 1 94 ? 11.692 -0.928 0.569 1.00 93.38 94 VAL A O 1
ATOM 785 N N . ILE A 1 95 ? 12.850 -1.424 2.420 1.00 92.94 95 ILE A N 1
ATOM 786 C CA . ILE A 1 95 ? 11.979 -0.668 3.330 1.00 92.94 95 ILE A CA 1
ATOM 787 C C . ILE A 1 95 ? 11.970 0.827 2.983 1.00 92.94 95 ILE A C 1
ATOM 789 O O . ILE A 1 95 ? 10.906 1.445 2.944 1.00 92.94 95 ILE A O 1
ATOM 793 N N . ASN A 1 96 ? 13.121 1.424 2.659 1.00 92.44 96 ASN A N 1
ATOM 794 C CA . ASN A 1 96 ? 13.180 2.828 2.237 1.00 92.44 96 ASN A CA 1
ATOM 795 C C . ASN A 1 96 ? 12.421 3.077 0.932 1.00 92.44 96 ASN A C 1
ATOM 797 O O . ASN A 1 96 ? 11.759 4.112 0.787 1.00 92.44 96 ASN A O 1
ATOM 801 N N . PHE A 1 97 ? 12.497 2.137 -0.011 1.00 93.94 97 PHE A N 1
ATOM 802 C CA . PHE A 1 97 ? 11.720 2.203 -1.236 1.00 93.94 97 PHE A CA 1
ATOM 803 C C . PHE A 1 97 ? 10.219 2.140 -0.936 1.00 93.94 97 PHE A C 1
ATOM 805 O O . PHE A 1 97 ? 9.494 3.043 -1.349 1.00 93.94 97 PHE A O 1
ATOM 812 N N . ILE A 1 98 ? 9.759 1.148 -0.167 1.00 94.06 98 ILE A N 1
ATOM 813 C CA . ILE A 1 98 ? 8.338 0.981 0.176 1.00 94.06 98 ILE A CA 1
ATOM 814 C C . ILE A 1 98 ? 7.813 2.201 0.938 1.00 94.06 98 ILE A C 1
ATOM 816 O O . ILE A 1 98 ? 6.731 2.700 0.633 1.00 94.06 98 ILE A O 1
ATOM 820 N N . ASN A 1 99 ? 8.590 2.759 1.867 1.00 92.81 99 ASN A N 1
ATOM 821 C CA . ASN A 1 99 ? 8.229 3.990 2.571 1.00 92.81 99 ASN A CA 1
ATOM 822 C C . ASN A 1 99 ? 8.090 5.180 1.611 1.00 92.81 99 ASN A C 1
ATOM 824 O O . ASN A 1 99 ? 7.146 5.964 1.719 1.00 92.81 99 ASN A O 1
ATOM 828 N N . THR A 1 100 ? 9.003 5.310 0.645 1.00 93.69 100 THR A N 1
ATOM 829 C CA . THR A 1 100 ? 8.934 6.354 -0.388 1.00 93.69 100 THR A CA 1
ATOM 830 C C . THR A 1 100 ? 7.713 6.166 -1.284 1.00 93.69 100 THR A C 1
ATOM 832 O O . THR A 1 100 ? 6.971 7.120 -1.519 1.00 93.69 100 THR A O 1
ATOM 835 N N . LEU A 1 101 ? 7.463 4.936 -1.733 1.00 93.81 101 LEU A N 1
ATOM 836 C CA . LEU A 1 101 ? 6.286 4.578 -2.513 1.00 93.81 101 LEU A CA 1
ATOM 837 C C . LEU A 1 101 ? 5.013 4.917 -1.745 1.00 93.81 101 LEU A C 1
ATOM 839 O O . LEU A 1 101 ? 4.145 5.588 -2.283 1.00 93.81 101 LEU A O 1
ATOM 843 N N . THR A 1 102 ? 4.930 4.5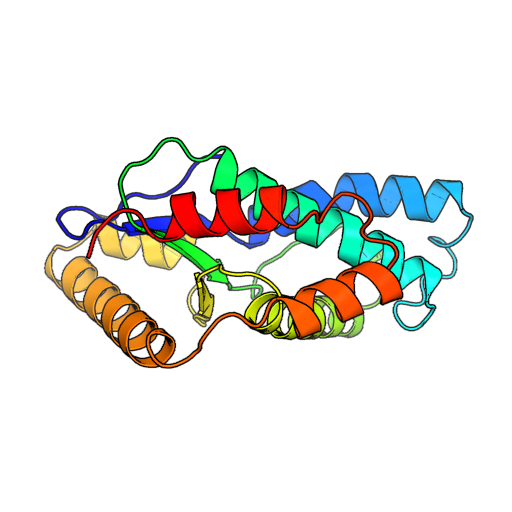46 -0.471 1.00 93.25 102 THR A N 1
ATOM 844 C CA . THR A 1 102 ? 3.759 4.788 0.382 1.00 93.25 102 THR A CA 1
ATOM 845 C C . THR A 1 102 ? 3.480 6.280 0.553 1.00 93.25 102 THR A C 1
ATOM 847 O O . THR A 1 102 ? 2.327 6.706 0.520 1.00 93.25 102 THR A O 1
ATOM 850 N N . ARG A 1 103 ? 4.524 7.110 0.682 1.00 91.69 103 ARG A N 1
ATOM 851 C CA . ARG A 1 103 ? 4.381 8.576 0.692 1.00 91.69 103 ARG A CA 1
ATOM 852 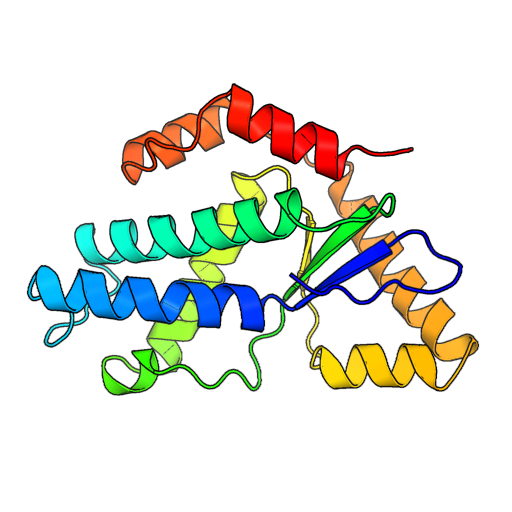C C . ARG A 1 103 ? 3.826 9.105 -0.628 1.00 91.69 103 ARG A C 1
ATOM 854 O O . ARG A 1 103 ? 2.946 9.959 -0.596 1.00 91.69 103 ARG A O 1
ATOM 861 N N . ASN A 1 104 ? 4.298 8.580 -1.758 1.00 91.00 104 ASN A N 1
ATOM 862 C CA . ASN A 1 104 ? 3.781 8.947 -3.076 1.00 91.00 104 ASN A CA 1
ATOM 863 C C . ASN A 1 104 ? 2.329 8.484 -3.250 1.00 91.00 104 ASN A C 1
ATOM 865 O O . ASN A 1 104 ? 1.487 9.248 -3.699 1.00 91.00 104 ASN A O 1
ATOM 869 N N . VAL A 1 105 ? 1.994 7.273 -2.809 1.00 89.44 105 VAL A N 1
ATOM 870 C CA . VAL A 1 105 ? 0.621 6.759 -2.854 1.00 89.44 105 VAL A CA 1
ATOM 871 C C . VAL A 1 105 ? -0.336 7.659 -2.074 1.00 89.44 105 VAL A C 1
ATOM 873 O O . VAL A 1 105 ? -1.388 8.020 -2.593 1.00 89.44 105 VAL A O 1
ATOM 876 N N . LYS A 1 106 ? 0.044 8.098 -0.868 1.00 88.38 106 LYS A N 1
ATOM 877 C CA . LYS A 1 106 ? -0.758 9.040 -0.065 1.00 88.38 106 LYS A CA 1
ATOM 878 C C . LYS A 1 106 ? -1.041 10.369 -0.772 1.00 88.38 106 LYS A C 1
ATOM 880 O O . LYS A 1 106 ? -1.993 11.042 -0.387 1.00 88.38 106 LYS A O 1
ATOM 885 N N . SER A 1 107 ? -0.211 10.783 -1.734 1.00 84.12 107 SER A N 1
ATOM 886 C CA . SER A 1 107 ? -0.419 12.023 -2.489 1.00 84.12 107 SER A CA 1
ATOM 887 C C . SER A 1 107 ? -1.159 11.821 -3.811 1.00 84.12 107 SER A C 1
ATOM 889 O O . SER A 1 107 ? -1.809 12.759 -4.266 1.00 84.12 107 SER A O 1
ATOM 891 N N . ILE A 1 108 ? -1.091 10.628 -4.409 1.00 86.94 108 ILE A N 1
ATOM 892 C CA . ILE A 1 108 ? -1.643 10.353 -5.746 1.00 86.94 108 ILE A CA 1
ATOM 893 C C . ILE A 1 108 ? -2.856 9.425 -5.763 1.00 86.94 108 ILE A C 1
ATOM 895 O O . ILE A 1 108 ? -3.446 9.254 -6.821 1.00 86.94 108 ILE A O 1
ATOM 899 N N . LEU A 1 109 ? -3.240 8.816 -4.641 1.00 86.62 109 LEU A N 1
ATOM 900 C CA . LEU A 1 109 ? -4.452 8.006 -4.533 1.00 86.62 109 LEU A CA 1
ATOM 901 C C . LEU A 1 109 ? -5.406 8.600 -3.486 1.00 86.62 109 LEU A C 1
ATOM 903 O O . LEU A 1 109 ? -4.960 9.041 -2.423 1.00 86.62 109 LEU A O 1
ATOM 907 N N . PRO A 1 110 ? -6.731 8.543 -3.707 1.00 86.56 110 PRO A N 1
ATOM 908 C CA . PRO A 1 110 ? -7.723 8.952 -2.718 1.00 86.56 110 PRO A CA 1
ATOM 909 C C . PRO A 1 110 ? -7.945 7.857 -1.653 1.00 86.56 110 PRO A C 1
ATOM 911 O O . PRO A 1 110 ? -9.074 7.435 -1.418 1.00 86.56 110 PRO A O 1
ATOM 914 N N . VAL A 1 111 ? -6.871 7.389 -1.008 1.00 90.00 111 VAL A N 1
ATOM 915 C CA . VAL A 1 111 ? -6.883 6.358 0.051 1.00 90.00 111 VAL A CA 1
ATOM 916 C C . VAL A 1 111 ? -6.427 6.934 1.392 1.00 90.00 111 VAL A C 1
ATOM 918 O O . VAL A 1 111 ? -5.710 7.936 1.452 1.00 90.00 111 VAL A O 1
ATOM 921 N N . LYS A 1 112 ? -6.837 6.306 2.498 1.00 91.44 112 LYS A N 1
ATOM 922 C CA . LYS A 1 112 ? -6.420 6.690 3.853 1.00 91.44 112 LYS A CA 1
ATOM 923 C C . LYS A 1 112 ? -5.438 5.657 4.393 1.00 91.44 112 LYS A C 1
ATOM 925 O O . LYS A 1 112 ? -5.835 4.556 4.747 1.00 91.44 112 LYS A O 1
ATOM 930 N N . ILE A 1 113 ? -4.160 6.027 4.440 1.00 94.00 113 ILE A N 1
ATOM 931 C CA . ILE A 1 113 ? -3.090 5.182 4.985 1.00 94.00 113 ILE A CA 1
ATOM 932 C C . ILE A 1 113 ? -2.666 5.751 6.341 1.00 94.00 113 ILE A C 1
ATOM 934 O O . ILE A 1 113 ? -2.112 6.853 6.397 1.00 94.00 113 ILE A O 1
ATOM 938 N N . TYR A 1 114 ? -2.958 5.012 7.408 1.00 94.62 114 TYR A N 1
ATOM 939 C CA . TYR A 1 114 ? -2.646 5.352 8.792 1.00 94.62 114 TYR A CA 1
ATOM 940 C C . TYR A 1 114 ? -1.313 4.720 9.192 1.00 94.62 114 TYR A C 1
ATOM 942 O O . TYR A 1 114 ? -1.201 3.499 9.213 1.00 94.62 114 TYR A O 1
ATOM 950 N N . ASP A 1 115 ? -0.310 5.547 9.483 1.00 93.62 115 ASP A N 1
ATOM 951 C CA . ASP A 1 115 ? 0.975 5.074 10.004 1.00 93.62 115 ASP A CA 1
ATOM 952 C C . ASP A 1 115 ? 0.884 4.896 11.518 1.00 93.62 115 ASP A C 1
ATOM 954 O O . ASP A 1 115 ? 0.415 5.797 12.221 1.00 93.62 115 ASP A O 1
ATOM 958 N N . ASN A 1 116 ? 1.361 3.761 12.016 1.00 93.00 116 ASN A N 1
ATOM 959 C CA . ASN A 1 116 ? 1.474 3.496 13.442 1.00 93.00 116 ASN A CA 1
ATOM 960 C C . ASN A 1 116 ? 2.698 2.613 13.705 1.00 93.00 116 ASN A C 1
ATOM 962 O O . ASN A 1 116 ? 3.032 1.768 12.876 1.00 93.00 116 ASN A O 1
ATOM 966 N N . ASP A 1 117 ? 3.359 2.808 14.842 1.00 91.56 117 ASP A N 1
ATOM 967 C CA . ASP A 1 117 ? 4.563 2.057 15.215 1.00 91.56 117 ASP A CA 1
ATOM 968 C C . ASP A 1 117 ? 4.240 0.684 15.838 1.00 91.56 117 ASP A C 1
ATOM 970 O O . ASP A 1 117 ? 5.084 -0.214 15.823 1.00 91.56 117 ASP A O 1
ATOM 974 N N . GLU A 1 118 ? 3.016 0.496 16.339 1.00 93.56 118 GLU A N 1
ATOM 975 C CA . GLU A 1 118 ? 2.498 -0.786 16.825 1.00 93.56 118 GLU A CA 1
ATOM 976 C C . GLU A 1 118 ? 2.230 -1.742 15.650 1.00 93.56 118 GLU A C 1
ATOM 978 O O . GLU A 1 118 ? 1.722 -1.337 14.603 1.00 93.56 118 GLU A O 1
ATOM 983 N N . ASP A 1 119 ? 2.569 -3.025 15.808 1.00 93.06 119 ASP A N 1
ATOM 984 C CA . ASP A 1 119 ? 2.212 -4.037 14.812 1.00 93.06 119 ASP A CA 1
ATOM 985 C C . ASP A 1 119 ? 0.688 -4.171 14.699 1.00 93.06 119 ASP A C 1
ATOM 987 O O . ASP A 1 119 ? -0.033 -4.140 15.700 1.00 93.06 119 ASP A O 1
ATOM 991 N N . TYR A 1 120 ? 0.206 -4.410 13.477 1.00 94.00 120 TYR A N 1
ATOM 992 C CA . TYR A 1 120 ? -1.222 -4.559 13.187 1.00 94.00 120 TYR A CA 1
ATOM 993 C C . TYR A 1 120 ? -1.912 -5.586 14.096 1.00 94.00 120 TYR A C 1
ATOM 995 O O . TYR A 1 120 ? -2.967 -5.299 14.658 1.00 94.00 120 TYR A O 1
ATOM 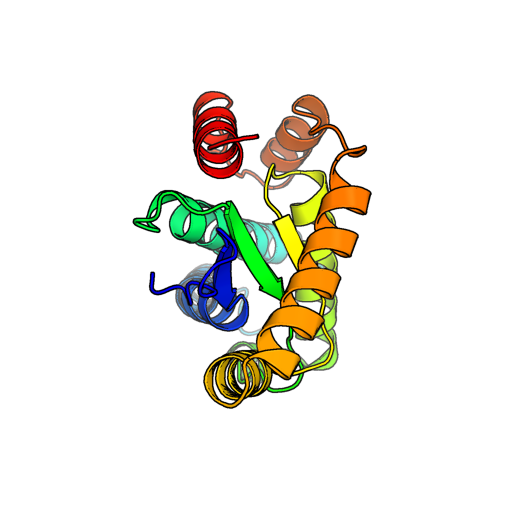1003 N N . ASP A 1 121 ? -1.305 -6.760 14.277 1.00 92.81 121 ASP A N 1
ATOM 1004 C CA . ASP A 1 121 ? -1.901 -7.850 15.057 1.00 92.81 121 ASP A CA 1
ATOM 1005 C C . ASP A 1 121 ? -2.044 -7.460 16.538 1.00 92.81 121 ASP A C 1
ATOM 1007 O O . ASP A 1 121 ? -3.108 -7.635 17.131 1.00 92.81 121 ASP A O 1
ATOM 1011 N N . ILE A 1 122 ? -1.021 -6.804 17.103 1.00 93.25 122 ILE A N 1
ATOM 1012 C CA . ILE A 1 122 ? -1.042 -6.282 18.479 1.00 93.25 122 ILE A CA 1
ATOM 1013 C C . ILE A 1 122 ? -2.121 -5.205 18.626 1.00 93.25 122 ILE A C 1
ATOM 1015 O O . ILE A 1 122 ? -2.872 -5.199 19.606 1.00 93.25 122 ILE A O 1
ATOM 1019 N N . PHE A 1 123 ? -2.224 -4.299 17.651 1.00 93.69 123 PHE A N 1
ATOM 1020 C CA . PHE A 1 123 ? -3.242 -3.252 17.641 1.00 93.69 123 PHE A CA 1
ATOM 1021 C C . PHE A 1 123 ? -4.656 -3.845 17.635 1.00 93.69 123 PHE A C 1
ATOM 1023 O O . PHE A 1 123 ? -5.516 -3.428 18.416 1.00 93.69 123 PHE A O 1
ATOM 1030 N N . VAL A 1 124 ? -4.895 -4.835 16.773 1.00 92.44 124 VAL A N 1
ATOM 1031 C CA . VAL A 1 124 ? -6.179 -5.532 16.647 1.00 92.44 124 VAL A CA 1
ATOM 1032 C C . VAL A 1 124 ? -6.523 -6.296 17.925 1.00 92.44 124 VAL A C 1
ATOM 1034 O O . VAL A 1 124 ? -7.654 -6.195 18.406 1.00 92.44 124 VAL A O 1
ATOM 1037 N N . ASP A 1 125 ? -5.573 -7.015 18.515 1.00 92.56 125 ASP A N 1
ATOM 1038 C CA . ASP A 1 125 ? -5.812 -7.794 19.732 1.00 92.56 125 ASP A CA 1
ATOM 1039 C C . ASP A 1 125 ? -6.156 -6.901 20.927 1.00 92.56 125 ASP A C 1
ATOM 1041 O O . ASP A 1 125 ? -7.089 -7.194 21.680 1.00 92.56 125 ASP A O 1
ATOM 1045 N N . ARG A 1 126 ? -5.501 -5.742 21.057 1.00 91.38 126 ARG A N 1
ATOM 1046 C CA . ARG A 1 126 ? -5.841 -4.755 22.094 1.00 91.38 126 ARG A CA 1
ATOM 1047 C C . ARG A 1 126 ? -7.236 -4.159 21.901 1.00 91.38 126 ARG A C 1
ATOM 1049 O O . ARG A 1 126 ? -7.947 -3.966 22.885 1.00 91.38 126 ARG A O 1
ATOM 1056 N N . CYS A 1 127 ? -7.663 -3.927 20.658 1.00 89.94 127 CYS A N 1
ATOM 1057 C CA . CYS A 1 127 ? -9.036 -3.504 20.356 1.00 89.94 127 CYS A CA 1
ATOM 1058 C C . CYS A 1 127 ? -10.089 -4.551 20.756 1.00 89.94 127 CYS A C 1
ATOM 1060 O O . CYS A 1 127 ? -11.199 -4.176 21.125 1.00 89.94 127 CYS A O 1
ATOM 1062 N N . LYS A 1 128 ? -9.763 -5.848 20.696 1.00 89.12 128 LYS A N 1
ATOM 1063 C CA . LYS A 1 128 ? -10.670 -6.934 21.108 1.00 89.12 128 LYS A CA 1
ATOM 1064 C C . LYS A 1 128 ? -10.706 -7.132 22.625 1.00 89.12 128 LYS A C 1
ATOM 1066 O O . LYS A 1 128 ? -11.736 -7.530 23.157 1.00 89.12 128 LYS A O 1
ATOM 1071 N N . GLY A 1 129 ? -9.591 -6.878 23.312 1.00 83.50 129 GLY A N 1
ATOM 1072 C CA . GLY A 1 129 ? -9.430 -7.185 24.736 1.00 83.50 129 GLY A CA 1
ATOM 1073 C C . GLY A 1 129 ? -10.063 -6.185 25.710 1.00 83.50 129 GLY A C 1
ATOM 1074 O O . GLY A 1 129 ? -10.329 -6.550 26.852 1.00 83.50 129 GLY A O 1
ATOM 1075 N N . SER A 1 130 ? -10.300 -4.930 25.308 1.00 86.56 130 SER A N 1
ATOM 1076 C CA . SER A 1 130 ? -10.851 -3.901 26.203 1.00 86.56 130 SER A CA 1
ATOM 1077 C C . SER A 1 130 ? -11.590 -2.789 25.458 1.00 86.56 130 SER A C 1
ATOM 1079 O O . SER A 1 130 ? -11.056 -2.177 24.532 1.00 86.56 130 SER A O 1
ATOM 1081 N N . THR A 1 131 ? -12.790 -2.435 25.933 1.00 86.31 131 THR A N 1
ATOM 1082 C CA . THR A 1 131 ? -13.570 -1.291 25.425 1.00 86.31 131 THR A CA 1
ATOM 1083 C C . THR A 1 131 ? -12.820 0.036 25.574 1.00 86.31 131 THR A C 1
ATOM 1085 O O . THR A 1 131 ? -12.946 0.920 24.724 1.00 86.31 131 THR A O 1
ATOM 1088 N N . ALA A 1 132 ? -12.026 0.193 26.639 1.00 88.06 132 ALA A N 1
ATOM 1089 C CA . ALA A 1 132 ? -11.225 1.396 26.848 1.00 88.06 132 ALA A CA 1
ATOM 1090 C C . ALA A 1 132 ? -10.113 1.509 25.794 1.00 88.06 132 ALA A C 1
ATOM 1092 O O . ALA A 1 132 ? -9.958 2.561 25.176 1.00 88.06 132 ALA A O 1
ATOM 1093 N N . GLU A 1 133 ? -9.402 0.410 25.527 1.00 90.56 133 GLU A N 1
ATOM 1094 C CA . GLU A 1 133 ? -8.350 0.355 24.505 1.00 90.56 133 GLU A CA 1
ATOM 1095 C C . GLU A 1 133 ? -8.910 0.567 23.095 1.00 90.56 133 GLU A C 1
ATOM 1097 O O . GLU A 1 133 ? -8.328 1.319 22.308 1.00 90.56 133 GLU A O 1
ATOM 1102 N N . LEU A 1 134 ? -10.071 -0.026 22.796 1.00 89.06 134 LEU A N 1
ATOM 1103 C CA . LEU A 1 134 ? -10.804 0.202 21.552 1.00 89.06 134 LEU A CA 1
ATOM 1104 C C . LEU A 1 134 ? -11.117 1.690 21.357 1.00 89.06 134 LEU A C 1
ATOM 1106 O O . LEU A 1 134 ? -10.852 2.246 20.288 1.00 89.06 134 LEU A O 1
ATOM 1110 N N . ARG A 1 135 ? -11.646 2.359 22.389 1.00 88.50 135 ARG A N 1
ATOM 1111 C CA . ARG A 1 135 ? -11.974 3.791 22.334 1.00 88.50 135 ARG A CA 1
ATOM 1112 C C . ARG A 1 135 ? -10.728 4.643 22.112 1.00 88.50 135 ARG A C 1
ATOM 1114 O O . ARG A 1 135 ? -10.739 5.510 21.241 1.00 88.50 135 ARG A O 1
ATOM 1121 N N . THR A 1 136 ? -9.654 4.380 22.855 1.00 91.38 136 THR A N 1
ATOM 1122 C CA . THR A 1 136 ? -8.377 5.097 22.722 1.00 91.38 136 THR A CA 1
ATOM 1123 C C . THR A 1 136 ? -7.822 4.981 21.305 1.00 91.38 136 THR A C 1
ATOM 1125 O O . THR A 1 136 ? -7.553 5.993 20.659 1.00 91.38 136 THR A O 1
ATOM 1128 N N . ARG A 1 137 ? -7.725 3.762 20.769 1.00 91.31 137 ARG A N 1
ATOM 1129 C CA . ARG A 1 137 ? -7.214 3.508 19.411 1.00 91.31 137 ARG A CA 1
ATOM 1130 C C . ARG A 1 137 ? -8.067 4.142 18.328 1.00 91.31 137 ARG A C 1
ATOM 1132 O O . ARG A 1 137 ? -7.556 4.714 17.367 1.00 91.31 137 ARG A O 1
ATOM 1139 N N . SER A 1 138 ? -9.374 4.103 18.513 1.00 90.12 138 SER A N 1
ATOM 1140 C CA . SER A 1 138 ? -10.296 4.712 17.570 1.00 90.12 138 SER A CA 1
ATOM 1141 C C . SER A 1 138 ? -10.239 6.237 17.583 1.00 90.12 138 SER A C 1
ATOM 1143 O O . SER A 1 138 ? -10.411 6.866 16.538 1.00 90.12 138 SER A O 1
ATOM 1145 N N . ASN A 1 139 ? -9.955 6.850 18.735 1.00 90.12 139 ASN A N 1
ATOM 1146 C CA . ASN A 1 139 ? -9.686 8.284 18.814 1.00 90.12 139 ASN A CA 1
ATOM 1147 C C . ASN A 1 139 ? -8.419 8.653 18.028 1.00 90.12 139 ASN A C 1
ATOM 1149 O O . ASN A 1 139 ? -8.461 9.617 17.266 1.00 90.12 139 ASN A O 1
ATOM 1153 N N . LEU A 1 140 ? -7.348 7.852 18.112 1.00 91.88 140 LEU A N 1
ATOM 1154 C CA . LEU A 1 140 ? -6.122 8.076 17.328 1.00 91.88 140 LEU A CA 1
ATOM 1155 C C . LEU A 1 140 ? -6.397 8.055 15.818 1.00 91.88 140 LEU A C 1
ATOM 1157 O O . LEU A 1 140 ? -5.942 8.931 15.078 1.00 91.88 140 LEU A O 1
ATOM 1161 N N . ILE A 1 141 ? -7.189 7.083 15.359 1.00 91.88 141 ILE A N 1
ATOM 1162 C CA . ILE A 1 141 ? -7.601 6.993 13.955 1.00 91.88 141 ILE A CA 1
ATOM 1163 C C . ILE A 1 141 ? -8.458 8.205 13.558 1.00 91.88 141 ILE A C 1
ATOM 1165 O O . ILE A 1 141 ? -8.233 8.808 12.507 1.00 91.88 141 ILE A O 1
ATOM 1169 N N . ASN A 1 142 ? -9.416 8.608 14.394 1.00 90.00 142 ASN A N 1
ATOM 1170 C CA . ASN A 1 142 ? -10.249 9.785 14.144 1.00 90.00 142 ASN A CA 1
ATOM 1171 C C . ASN A 1 142 ? -9.425 11.075 14.034 1.00 90.00 142 ASN A C 1
ATOM 1173 O O . ASN A 1 142 ? -9.657 11.882 13.133 1.00 90.00 142 ASN A O 1
ATOM 1177 N N . GLU A 1 143 ? -8.457 11.282 14.924 1.00 90.75 143 GLU A N 1
ATOM 1178 C CA . GLU A 1 143 ? -7.545 12.427 14.866 1.00 90.75 143 GLU A CA 1
ATOM 1179 C C . GLU A 1 143 ? -6.719 12.434 13.582 1.00 90.75 143 GLU A C 1
ATOM 1181 O O . GLU A 1 143 ? -6.569 13.478 12.940 1.00 90.75 143 GLU A O 1
ATOM 1186 N N . PHE A 1 144 ? -6.225 11.266 13.169 1.00 91.25 144 PHE A N 1
ATOM 1187 C CA . PHE A 1 144 ? -5.580 11.103 11.874 1.00 91.25 144 PHE A CA 1
ATOM 1188 C C . PHE A 1 144 ? -6.520 11.507 10.729 1.00 91.25 144 PHE A C 1
ATOM 1190 O O . PHE A 1 144 ? -6.138 12.328 9.895 1.00 91.25 144 PHE A O 1
ATOM 1197 N N . LEU A 1 145 ? -7.755 11.002 10.697 1.00 88.06 145 LEU A N 1
ATOM 1198 C CA . LEU A 1 145 ? -8.714 11.304 9.631 1.00 88.06 145 LEU A CA 1
ATOM 1199 C C . LEU A 1 145 ? -9.060 12.794 9.564 1.00 88.06 145 LEU A C 1
ATOM 1201 O O . LEU A 1 145 ? -9.088 13.352 8.466 1.00 88.06 145 LEU A O 1
ATOM 1205 N N . LYS A 1 146 ? -9.248 13.459 10.712 1.00 87.25 146 LYS A N 1
ATOM 1206 C CA . LYS A 1 146 ? -9.467 14.914 10.787 1.00 87.25 146 LYS A CA 1
ATOM 1207 C C . LYS A 1 146 ? -8.324 15.686 10.124 1.00 87.25 146 LYS A C 1
ATOM 1209 O O . LYS A 1 146 ? -8.576 16.570 9.312 1.00 87.25 146 LYS A O 1
ATOM 1214 N N . LYS A 1 147 ? -7.069 15.293 10.374 1.00 85.69 147 LYS A N 1
ATOM 1215 C CA . LYS A 1 147 ? -5.886 15.889 9.721 1.00 85.69 147 LYS A CA 1
ATOM 1216 C C . LYS A 1 147 ? -5.842 15.646 8.206 1.00 85.69 147 LYS A C 1
ATOM 1218 O O . LYS A 1 147 ? -5.197 16.408 7.494 1.00 85.69 147 LYS A O 1
ATOM 1223 N N . GLN A 1 148 ? -6.502 14.601 7.700 1.00 81.00 148 GLN A N 1
ATOM 1224 C CA . GLN A 1 148 ? -6.560 14.297 6.265 1.00 81.00 148 GLN A CA 1
ATOM 1225 C C . GLN A 1 148 ? -7.737 14.960 5.534 1.00 81.00 148 GLN A C 1
ATOM 1227 O O . GLN A 1 148 ? -7.735 14.945 4.305 1.00 81.00 148 GLN A O 1
ATOM 1232 N N . GLN A 1 149 ? -8.744 15.504 6.229 1.00 69.75 149 GLN A N 1
ATOM 1233 C CA . GLN A 1 149 ? -9.903 16.141 5.578 1.00 69.75 149 GLN A CA 1
ATOM 1234 C C . GLN A 1 149 ? -9.515 17.389 4.772 1.00 69.75 149 GLN A C 1
ATOM 1236 O O . GLN A 1 149 ? -10.143 17.683 3.761 1.00 69.75 149 GLN A O 1
ATOM 1241 N N . SER A 1 150 ? -8.442 18.079 5.165 1.00 61.00 150 SER A N 1
ATOM 1242 C CA . SER A 1 150 ? -7.918 19.251 4.454 1.00 61.00 150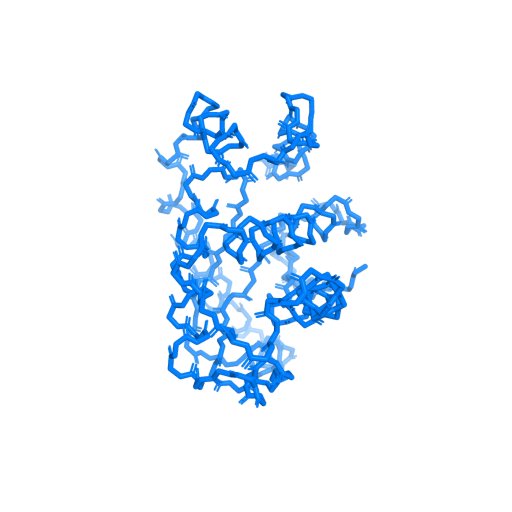 SER A CA 1
ATOM 1243 C C . SER A 1 150 ? -7.129 18.910 3.184 1.00 61.00 150 SER A C 1
ATOM 1245 O O . SER A 1 150 ? -6.877 19.791 2.363 1.00 61.00 150 SER A O 1
ATOM 1247 N N . LYS A 1 151 ? -6.736 17.644 2.987 1.00 68.12 151 LYS A N 1
ATOM 1248 C CA . LYS A 1 151 ? -5.975 17.221 1.807 1.00 68.12 151 LYS A CA 1
ATOM 1249 C C . LYS A 1 151 ? -6.923 16.823 0.683 1.00 68.12 151 LYS A C 1
ATOM 1251 O O . LYS A 1 151 ? -7.487 15.728 0.681 1.00 68.12 151 LYS A O 1
ATOM 1256 N N . ARG A 1 152 ? -7.086 17.720 -0.290 1.00 68.88 152 ARG A N 1
ATOM 1257 C CA . ARG A 1 152 ? -7.836 17.442 -1.518 1.00 68.88 152 ARG A CA 1
ATOM 1258 C C . ARG A 1 152 ? -7.003 16.549 -2.440 1.00 68.88 152 ARG A C 1
ATOM 1260 O O . ARG A 1 152 ? -5.839 16.837 -2.691 1.00 68.88 152 ARG A O 1
ATOM 1267 N N . PHE A 1 153 ? -7.615 15.475 -2.936 1.00 80.00 153 PHE A N 1
ATOM 1268 C CA . PHE A 1 153 ? -7.043 14.659 -4.007 1.00 80.00 153 PHE A CA 1
ATOM 1269 C C . PHE A 1 153 ? -6.864 15.507 -5.273 1.00 80.00 153 PHE A C 1
ATOM 1271 O O . PHE A 1 153 ? -7.803 16.193 -5.687 1.00 80.00 153 PHE A O 1
ATOM 1278 N N . ASP A 1 154 ? -5.675 15.439 -5.868 1.00 82.75 154 ASP A N 1
ATOM 1279 C CA . ASP A 1 154 ? -5.321 16.140 -7.099 1.00 82.75 154 ASP A CA 1
ATOM 1280 C C . ASP A 1 154 ? -5.182 15.131 -8.245 1.00 82.75 154 ASP A C 1
ATOM 1282 O O . ASP A 1 154 ? -4.211 14.371 -8.325 1.00 82.75 154 ASP A O 1
ATOM 1286 N N . PHE A 1 155 ? -6.177 15.139 -9.130 1.00 81.75 155 PHE A N 1
ATOM 1287 C CA . PHE A 1 155 ? -6.227 14.243 -10.275 1.00 81.75 155 PHE A CA 1
ATOM 1288 C C . PHE A 1 155 ? -5.111 14.517 -11.291 1.00 81.75 155 PHE A C 1
ATOM 1290 O O . PHE A 1 155 ? -4.573 13.576 -11.866 1.00 81.75 155 PHE A O 1
ATOM 1297 N N . GLU A 1 156 ? -4.702 15.772 -11.479 1.00 86.06 156 GLU A N 1
ATOM 1298 C CA . GLU A 1 156 ? -3.639 16.111 -12.428 1.00 86.06 156 GLU A CA 1
ATOM 1299 C C . GLU A 1 156 ? -2.289 15.571 -11.955 1.00 86.06 156 GLU A C 1
ATOM 1301 O O . GLU A 1 156 ? -1.511 15.032 -12.746 1.00 86.06 156 GLU A O 1
ATOM 1306 N N . ASN A 1 157 ? -2.022 15.636 -10.649 1.00 86.38 157 ASN A N 1
ATOM 1307 C CA . ASN A 1 157 ? -0.832 15.009 -10.075 1.00 86.38 157 ASN A CA 1
ATOM 1308 C C . ASN A 1 157 ? -0.883 13.483 -10.182 1.00 86.38 157 ASN A C 1
ATOM 1310 O O . ASN A 1 157 ? 0.124 12.866 -10.542 1.00 86.38 157 ASN A O 1
ATOM 1314 N N . ALA A 1 158 ? -2.045 12.878 -9.925 1.00 87.31 158 ALA A N 1
ATOM 1315 C CA . ALA A 1 158 ? -2.237 11.439 -10.074 1.00 87.31 158 ALA A CA 1
ATOM 1316 C C . ALA A 1 158 ? -2.022 10.980 -11.526 1.00 87.31 158 ALA A C 1
ATOM 1318 O O . ALA A 1 158 ? -1.290 10.022 -11.771 1.00 87.31 158 ALA A O 1
ATOM 1319 N N . LYS A 1 159 ? -2.560 11.723 -12.498 1.00 87.88 159 LYS A N 1
ATOM 1320 C CA . LYS A 1 159 ? -2.393 11.476 -13.934 1.00 87.88 159 LYS A CA 1
ATOM 1321 C C . LYS A 1 159 ? -0.935 11.600 -14.369 1.00 87.88 159 LYS A C 1
ATOM 1323 O O . LYS A 1 159 ? -0.415 10.696 -15.015 1.00 87.88 159 LYS A O 1
ATOM 1328 N N . LYS A 1 160 ? -0.232 12.666 -13.965 1.00 90.56 160 LYS A N 1
ATOM 1329 C CA . LYS A 1 160 ? 1.210 12.834 -14.244 1.00 90.56 160 LYS A CA 1
ATOM 1330 C C . LYS A 1 160 ? 2.036 11.678 -13.684 1.00 90.56 160 LYS A C 1
ATOM 1332 O O . LYS A 1 160 ? 2.963 11.208 -14.343 1.00 90.56 160 LYS A O 1
ATOM 1337 N N . PHE A 1 161 ? 1.707 11.222 -12.477 1.00 91.56 161 PHE A N 1
ATOM 1338 C CA . PHE A 1 161 ? 2.368 10.079 -11.859 1.00 91.56 161 PHE A CA 1
ATOM 1339 C C . PHE A 1 161 ? 2.099 8.785 -12.634 1.00 91.56 161 PHE A C 1
ATOM 1341 O O . PHE A 1 161 ? 3.044 8.061 -12.946 1.00 91.56 161 PHE A O 1
ATOM 1348 N N . ALA A 1 162 ? 0.837 8.530 -12.986 1.00 91.25 162 ALA A N 1
ATOM 1349 C CA . ALA A 1 162 ? 0.435 7.359 -13.755 1.00 91.25 162 ALA A CA 1
ATOM 1350 C C . ALA A 1 162 ? 1.149 7.303 -15.111 1.00 91.25 162 ALA A C 1
ATOM 1352 O O . ALA A 1 162 ? 1.726 6.274 -15.445 1.00 91.25 162 ALA A O 1
ATOM 1353 N N . THR A 1 163 ? 1.224 8.422 -15.838 1.00 91.00 163 THR A N 1
ATOM 1354 C CA . THR A 1 163 ? 1.977 8.507 -17.098 1.00 91.00 163 THR A CA 1
ATOM 1355 C C . THR A 1 163 ? 3.467 8.233 -16.891 1.00 91.00 163 THR A C 1
ATOM 1357 O O . THR A 1 163 ? 4.056 7.453 -17.631 1.00 91.00 163 THR A O 1
ATOM 1360 N N . LYS A 1 164 ? 4.090 8.837 -15.869 1.00 91.94 164 LYS A N 1
ATOM 1361 C CA . LYS A 1 164 ? 5.529 8.683 -15.589 1.00 91.94 164 LYS A CA 1
ATOM 1362 C C . LYS A 1 164 ? 5.938 7.231 -15.329 1.00 91.94 164 LYS A C 1
ATOM 1364 O O . LYS A 1 164 ? 7.048 6.843 -15.687 1.00 91.94 164 LYS A O 1
ATOM 1369 N N . PHE A 1 165 ? 5.079 6.466 -14.663 1.00 92.00 165 PHE A N 1
ATOM 1370 C CA . PHE A 1 165 ? 5.345 5.075 -14.292 1.00 92.00 165 PHE A CA 1
ATOM 1371 C C . PHE A 1 165 ? 4.565 4.061 -15.134 1.00 92.00 165 PHE A C 1
ATOM 1373 O O . PHE A 1 165 ? 4.538 2.891 -14.774 1.00 92.00 165 PHE A O 1
ATOM 1380 N N . GLU A 1 166 ? 3.962 4.497 -16.245 1.00 90.88 166 GLU A N 1
ATOM 1381 C CA . GLU A 1 166 ? 3.211 3.645 -17.180 1.00 90.88 166 GLU A CA 1
ATOM 1382 C C . GLU A 1 166 ? 2.104 2.819 -16.498 1.00 90.88 166 GLU A C 1
ATOM 1384 O O . GLU A 1 166 ? 1.826 1.674 -16.846 1.00 90.88 166 GLU A O 1
ATOM 1389 N N . LEU A 1 167 ? 1.423 3.425 -15.523 1.00 88.81 167 LEU A N 1
ATOM 1390 C CA . LEU A 1 167 ? 0.296 2.837 -14.796 1.00 88.81 167 LEU A CA 1
ATOM 1391 C C . LEU A 1 167 ? -0.994 2.990 -15.612 1.00 88.81 167 LEU A C 1
ATOM 1393 O O . LEU A 1 167 ? -1.922 3.692 -15.215 1.00 88.81 167 LEU A O 1
ATOM 1397 N N . THR A 1 168 ? -1.033 2.369 -16.789 1.00 81.38 168 THR A N 1
ATOM 1398 C CA . THR A 1 168 ? -2.089 2.555 -17.803 1.00 81.38 168 THR A CA 1
ATOM 1399 C C . THR A 1 168 ? -3.490 2.158 -17.334 1.00 81.38 168 THR A C 1
ATOM 1401 O O . THR A 1 168 ? -4.474 2.648 -17.884 1.00 81.38 168 THR A O 1
ATOM 1404 N N . TYR A 1 169 ? -3.598 1.328 -16.293 1.00 81.88 169 TYR A N 1
ATOM 1405 C CA . TYR A 1 169 ? -4.871 0.932 -15.684 1.00 81.88 169 TYR A CA 1
ATOM 1406 C C . TYR A 1 169 ? -5.501 2.024 -14.798 1.00 81.88 169 TYR A C 1
ATOM 1408 O O . TYR A 1 169 ? -6.701 1.979 -14.525 1.00 81.88 169 TYR A O 1
ATOM 1416 N N . LEU A 1 170 ? -4.728 3.025 -14.354 1.00 80.88 170 LEU A N 1
ATOM 1417 C CA . LEU A 1 170 ? -5.217 4.126 -13.519 1.00 80.88 170 LEU A CA 1
ATOM 1418 C C . LEU A 1 170 ? -5.949 5.177 -14.368 1.00 80.88 170 LEU A C 1
ATOM 1420 O O . LEU A 1 170 ? -5.423 6.250 -14.668 1.00 80.88 170 LEU A O 1
ATOM 1424 N N . SER A 1 171 ? -7.183 4.863 -14.758 1.00 77.06 171 SER A N 1
ATOM 1425 C CA . SER A 1 171 ? -8.081 5.786 -15.458 1.00 77.06 171 SER A CA 1
ATOM 1426 C C . SER A 1 171 ? -8.821 6.715 -14.491 1.00 77.06 171 SER A C 1
ATOM 1428 O O . SER A 1 171 ? -8.965 6.419 -13.305 1.00 77.06 171 SER A O 1
ATOM 1430 N N . GLU A 1 172 ? -9.362 7.829 -14.997 1.00 71.19 172 GLU A N 1
ATOM 1431 C CA . GLU A 1 172 ? -10.223 8.727 -14.210 1.00 71.19 172 GLU A CA 1
ATOM 1432 C C . GLU A 1 172 ? -11.397 7.986 -13.559 1.00 71.19 172 GLU A C 1
ATOM 1434 O O . GLU A 1 172 ? -11.700 8.190 -12.383 1.00 71.19 172 GLU A O 1
ATOM 1439 N N . GLN A 1 173 ? -12.007 7.058 -14.298 1.00 77.38 173 GLN A N 1
ATOM 1440 C CA . GLN A 1 173 ? -13.064 6.197 -13.781 1.00 77.38 173 GLN A CA 1
ATOM 1441 C C . GLN A 1 173 ? -12.567 5.324 -12.622 1.00 77.38 173 GLN A C 1
ATOM 1443 O O . GLN A 1 173 ? -13.258 5.199 -11.613 1.00 77.38 173 GLN A O 1
ATOM 1448 N N . TYR A 1 174 ? -11.359 4.769 -12.724 1.00 78.88 174 TYR A N 1
ATOM 1449 C CA . TYR A 1 174 ? -10.765 3.952 -11.668 1.00 78.88 174 TYR A CA 1
ATOM 1450 C C . TYR A 1 174 ? -10.511 4.775 -10.391 1.00 78.88 174 TYR A C 1
ATOM 1452 O O . TYR A 1 174 ? -10.905 4.366 -9.298 1.00 78.88 174 TYR A O 1
ATOM 1460 N N . PHE A 1 175 ? -9.971 5.993 -10.520 1.00 76.88 175 PHE A N 1
ATOM 1461 C CA . PHE A 1 175 ? -9.819 6.915 -9.386 1.00 76.88 175 PHE A CA 1
ATOM 1462 C C . PHE A 1 175 ? -11.159 7.311 -8.763 1.00 76.88 175 PHE A C 1
ATOM 1464 O O . PHE A 1 175 ? -11.271 7.360 -7.536 1.00 76.88 175 PHE A O 1
ATOM 1471 N N . ASN A 1 176 ? -12.177 7.575 -9.584 1.00 75.44 176 ASN A N 1
ATOM 1472 C CA . ASN A 1 176 ? -13.517 7.903 -9.108 1.00 75.44 176 ASN A CA 1
ATOM 1473 C C . ASN A 1 176 ? -14.152 6.732 -8.354 1.00 75.44 176 ASN A C 1
ATOM 1475 O O . ASN A 1 176 ? -14.721 6.957 -7.290 1.00 75.44 176 ASN A O 1
ATOM 1479 N N . ASN A 1 177 ? -13.985 5.495 -8.823 1.00 82.12 177 ASN A N 1
ATOM 1480 C CA . ASN A 1 177 ? -14.475 4.303 -8.129 1.00 82.12 177 ASN A CA 1
ATOM 1481 C C . ASN A 1 177 ? -13.840 4.152 -6.738 1.00 82.12 177 ASN A C 1
ATOM 1483 O O . ASN A 1 177 ? -14.557 3.979 -5.751 1.00 82.12 177 ASN A O 1
ATOM 1487 N N . ILE A 1 178 ? -12.516 4.321 -6.632 1.00 81.38 178 ILE A N 1
ATOM 1488 C CA . ILE A 1 178 ? -11.807 4.299 -5.340 1.00 81.38 178 ILE A CA 1
ATOM 1489 C C . ILE A 1 178 ? -12.296 5.440 -4.445 1.00 81.38 178 ILE A C 1
ATOM 1491 O O . ILE A 1 178 ? -12.531 5.248 -3.252 1.00 81.38 178 ILE A O 1
ATOM 1495 N N . LYS A 1 179 ? -12.466 6.640 -5.012 1.00 75.19 179 LYS A N 1
ATOM 1496 C CA . LYS A 1 179 ? -12.950 7.807 -4.277 1.00 75.19 179 LYS A CA 1
ATOM 1497 C C . LYS A 1 179 ? -14.352 7.553 -3.732 1.00 75.19 179 LYS A C 1
ATOM 1499 O O . LYS A 1 179 ? -14.552 7.762 -2.548 1.00 75.19 179 LYS A O 1
ATOM 1504 N N . VAL A 1 180 ? -15.291 7.073 -4.549 1.00 76.88 180 VAL A N 1
ATOM 1505 C CA . VAL A 1 180 ? -16.659 6.728 -4.130 1.00 76.88 180 VAL A CA 1
ATOM 1506 C C . VAL A 1 180 ? -16.625 5.683 -3.020 1.00 76.88 180 VAL A C 1
ATOM 1508 O O . VAL A 1 180 ? -17.246 5.903 -1.987 1.00 76.88 180 VAL A O 1
ATOM 1511 N N . LYS A 1 181 ? -15.832 4.615 -3.173 1.00 78.38 181 LYS A N 1
ATOM 1512 C CA . LYS A 1 181 ? -15.675 3.562 -2.158 1.00 78.38 181 LYS A CA 1
ATOM 1513 C C . LYS A 1 181 ? -15.137 4.100 -0.824 1.00 78.38 181 LYS A C 1
ATOM 1515 O O . LYS A 1 181 ? -15.608 3.692 0.230 1.00 78.38 181 LYS A O 1
ATOM 1520 N N . ASN A 1 182 ? -14.206 5.054 -0.860 1.00 70.69 182 ASN A N 1
ATOM 1521 C CA . ASN A 1 182 ? -13.649 5.703 0.335 1.00 70.69 182 ASN A CA 1
ATOM 1522 C C . ASN A 1 182 ? -14.469 6.904 0.850 1.00 70.69 182 ASN A C 1
ATOM 1524 O O . ASN A 1 182 ? -14.199 7.397 1.945 1.00 70.69 182 ASN A O 1
ATOM 1528 N N . LEU A 1 183 ? -15.435 7.400 0.070 1.00 63.41 183 LEU A N 1
ATOM 1529 C CA . LEU A 1 183 ? -16.328 8.511 0.416 1.00 63.41 183 LEU A CA 1
ATOM 1530 C C . LEU A 1 183 ? -17.618 8.053 1.096 1.00 63.41 183 LEU A C 1
ATOM 1532 O O . LEU A 1 183 ? -18.393 8.917 1.502 1.00 63.41 183 LEU A O 1
ATOM 1536 N N . VAL A 1 184 ? -17.864 6.745 1.208 1.00 43.12 184 VAL A N 1
ATOM 1537 C CA . VAL A 1 184 ? -19.090 6.212 1.808 1.00 43.12 184 VAL A CA 1
ATOM 1538 C C . VAL A 1 184 ? -19.220 6.700 3.271 1.00 43.12 184 VAL A C 1
ATOM 1540 O O . VAL A 1 184 ? -18.562 6.212 4.187 1.00 43.12 184 VAL A O 1
ATOM 1543 N N . PHE A 1 185 ? -20.065 7.735 3.388 1.00 36.50 185 PHE A N 1
ATOM 1544 C CA . PHE A 1 185 ? -20.678 8.470 4.505 1.00 36.50 185 PHE A CA 1
ATOM 1545 C C . PHE A 1 185 ? -19.809 9.357 5.436 1.00 36.50 185 PHE A C 1
ATOM 1547 O O . PHE A 1 185 ? -19.092 8.911 6.341 1.00 36.50 185 PHE A O 1
ATOM 1554 N N . LEU A 1 186 ? -19.939 10.677 5.211 1.00 30.39 186 LEU A N 1
ATOM 1555 C CA . LEU A 1 186 ? -20.066 11.692 6.268 1.00 30.39 186 LEU A CA 1
ATOM 1556 C C . LEU A 1 186 ? -21.424 11.537 6.956 1.00 30.39 186 LEU A C 1
ATOM 1558 O O . LEU A 1 186 ? -22.402 11.281 6.220 1.00 30.39 186 LEU A O 1
#

Secondary structure (DSSP, 8-state):
---EEETTTTEEEEEHHHHHHHHHHHHHHHHHHTT-STT--TTSHHHHHHHHHHHHHHHHHHHHT---SSEEEEEE--TT---GGGGTS-HHHHHHHHHHHHHHHHHHSS--EEE-SS-HHHHHHHHHH-HHHHHHHHHHHHHHHHHHHT----HHHHHHHHHHTT-TT--HHHHHHHHHHHH---

pLDDT: mean 87.96, std 9.79, range [30.39, 96.25]